Protein AF-A0A7S4N9A5-F1 (afdb_monomer_lite)

InterPro domains:
  IPR029033 Histidine phosphatase superfamily [G3DSA:3.40.50.1240] (13-308)
  IPR029033 Histidine phosphatase superfamily [SSF53254] (14-299)
  IPR050645 Histidine Acid Phosphatase [PTHR11567] (14-298)

pLDDT: mean 77.62, std 21.98, range [30.75, 98.06]

Structure (mmCIF, N/CA/C/O backbone):
data_AF-A0A7S4N9A5-F1
#
_entry.id   AF-A0A7S4N9A5-F1
#
loop_
_atom_site.group_PDB
_atom_site.id
_atom_site.type_symbol
_atom_site.label_atom_id
_atom_site.label_alt_id
_atom_site.label_comp_id
_atom_site.label_asym_id
_atom_site.label_entity_id
_atom_site.label_seq_id
_atom_site.pdbx_PDB_ins_code
_atom_site.Cartn_x
_atom_site.Cartn_y
_atom_site.Cartn_z
_atom_site.occupancy
_atom_site.B_iso_or_equiv
_atom_site.auth_seq_id
_atom_site.auth_comp_id
_atom_site.auth_asym_id
_atom_site.auth_atom_id
_atom_site.pdbx_PDB_model_num
ATOM 1 N N . GLY A 1 1 ? 55.159 37.931 31.493 1.00 38.59 1 GLY A N 1
ATOM 2 C CA . GLY A 1 1 ? 54.088 37.772 32.490 1.00 38.59 1 GLY A CA 1
ATOM 3 C C . GLY A 1 1 ? 52.787 38.248 31.886 1.00 38.59 1 GLY A C 1
ATOM 4 O O . GLY A 1 1 ? 52.818 39.299 31.266 1.00 38.59 1 GLY A O 1
ATOM 5 N N . GLY A 1 2 ? 51.713 37.467 32.068 1.00 39.03 2 GLY A N 1
ATOM 6 C CA . GLY A 1 2 ? 50.315 37.764 31.698 1.00 39.03 2 GLY A CA 1
ATOM 7 C C . GLY A 1 2 ? 50.032 37.674 30.192 1.00 39.03 2 GLY A C 1
ATOM 8 O O . GLY A 1 2 ? 50.779 38.229 29.407 1.00 39.03 2 GLY A O 1
ATOM 9 N N . GLY A 1 3 ? 49.007 36.996 29.683 1.00 40.81 3 GLY A N 1
ATOM 10 C CA . GLY A 1 3 ? 47.815 36.399 30.283 1.00 40.81 3 GLY A CA 1
ATOM 11 C C . GLY A 1 3 ? 46.680 36.496 29.251 1.00 40.81 3 GLY A C 1
ATOM 12 O O . GLY A 1 3 ? 46.623 37.480 28.521 1.00 40.81 3 GLY A O 1
ATOM 13 N N . GLY A 1 4 ? 45.800 35.493 29.172 1.00 36.56 4 GLY A N 1
ATOM 14 C CA . GLY A 1 4 ? 44.569 35.593 28.374 1.00 36.56 4 GLY A CA 1
ATOM 15 C C . GLY A 1 4 ? 44.111 34.298 27.708 1.00 36.56 4 GLY A C 1
ATOM 16 O O . GLY A 1 4 ? 44.012 34.241 26.488 1.00 36.56 4 GLY A O 1
ATOM 17 N N . GLY A 1 5 ? 43.830 33.256 28.497 1.00 43.44 5 GLY A N 1
ATOM 18 C CA . GLY A 1 5 ? 43.083 32.089 28.025 1.00 43.44 5 GLY A CA 1
ATOM 19 C C . GLY A 1 5 ? 41.596 32.430 27.910 1.00 43.44 5 GLY A C 1
ATOM 20 O O . GLY A 1 5 ? 40.955 32.731 28.915 1.00 43.44 5 GLY A O 1
ATOM 21 N N . GLY A 1 6 ? 41.059 32.408 26.690 1.00 47.75 6 GLY A N 1
ATOM 22 C CA . GLY A 1 6 ? 39.632 32.576 26.419 1.00 47.75 6 GLY A CA 1
ATOM 23 C C . GLY A 1 6 ? 38.865 31.302 26.762 1.00 47.75 6 GLY A C 1
ATOM 24 O O . GLY A 1 6 ? 38.865 30.347 25.988 1.00 47.75 6 GLY A O 1
ATOM 25 N N . GLY A 1 7 ? 38.233 31.287 27.936 1.00 52.62 7 GLY A N 1
ATOM 26 C CA . GLY A 1 7 ? 37.298 30.244 28.342 1.00 52.62 7 GLY A CA 1
ATOM 27 C C . GLY A 1 7 ? 36.001 30.348 27.545 1.00 52.62 7 GLY A C 1
ATOM 28 O O . GLY A 1 7 ? 35.286 31.344 27.637 1.00 52.62 7 GLY A O 1
ATOM 29 N N . TRP A 1 8 ? 35.698 29.312 26.769 1.00 52.12 8 TRP A N 1
ATOM 30 C CA . TRP A 1 8 ? 34.393 29.128 26.149 1.00 52.12 8 TRP A CA 1
ATOM 31 C C . TRP A 1 8 ? 33.405 28.751 27.251 1.00 52.12 8 TRP A C 1
ATOM 33 O O . TRP A 1 8 ? 33.412 27.629 27.756 1.00 52.12 8 TRP A O 1
ATOM 43 N N . GLY A 1 9 ? 32.607 29.728 27.681 1.00 49.19 9 GLY A N 1
ATOM 44 C CA . GLY A 1 9 ? 31.531 29.519 28.638 1.00 49.19 9 GLY A CA 1
ATOM 45 C C . GLY A 1 9 ? 30.505 28.551 28.060 1.00 49.19 9 GLY A C 1
ATOM 46 O O . GLY A 1 9 ? 29.818 28.877 27.093 1.00 49.19 9 GLY A O 1
ATOM 47 N N . GLY A 1 10 ? 30.409 27.363 28.658 1.00 49.19 10 GLY A N 1
ATOM 48 C CA . GLY A 1 10 ? 29.307 26.438 28.437 1.00 49.19 10 GLY A CA 1
ATOM 49 C C . GLY A 1 10 ? 28.011 27.108 28.873 1.00 49.19 10 GLY A C 1
ATOM 50 O O . GLY A 1 10 ? 27.726 27.209 30.066 1.00 49.19 10 GLY A O 1
ATOM 51 N N . GLY A 1 11 ? 27.252 27.617 27.904 1.00 52.84 11 GLY A N 1
ATOM 52 C CA . GLY A 1 11 ? 25.896 28.088 28.127 1.00 52.84 11 GLY A CA 1
ATOM 53 C C . GLY A 1 11 ? 25.054 26.909 28.591 1.00 52.84 11 GLY A C 1
ATOM 54 O O . GLY A 1 11 ? 24.708 26.048 27.788 1.00 52.84 11 GLY A O 1
ATOM 55 N N . GLY A 1 12 ? 24.767 26.860 29.893 1.00 51.44 12 GLY A N 1
ATOM 56 C CA . GLY A 1 12 ? 23.807 25.933 30.471 1.00 51.44 12 GLY A CA 1
ATOM 57 C C . GLY A 1 12 ? 22.454 26.174 29.821 1.00 51.44 12 GLY A C 1
ATOM 58 O O . GLY A 1 12 ? 21.748 27.118 30.179 1.00 51.44 12 GLY A O 1
ATOM 59 N N . GLY A 1 13 ? 22.128 25.349 28.826 1.00 56.97 13 GLY A N 1
ATOM 60 C CA . GLY A 1 13 ? 20.792 25.275 28.269 1.00 56.97 13 GLY A CA 1
ATOM 61 C C . GLY A 1 13 ? 19.853 24.956 29.417 1.00 56.97 13 GLY A C 1
ATOM 62 O O . GLY A 1 13 ? 19.879 23.852 29.951 1.00 56.97 13 GLY A O 1
ATOM 63 N N . ARG A 1 14 ? 19.071 25.950 29.845 1.00 53.84 14 ARG A N 1
ATOM 64 C CA . ARG A 1 14 ? 17.894 25.712 30.672 1.00 53.84 14 ARG A CA 1
ATOM 65 C C . ARG A 1 14 ? 17.021 24.757 29.871 1.00 53.84 14 ARG A C 1
ATOM 67 O O . ARG A 1 14 ? 16.373 25.192 28.921 1.00 53.84 14 ARG A O 1
ATOM 74 N N . GLU A 1 15 ? 17.035 23.478 30.236 1.00 60.09 15 GLU A N 1
ATOM 75 C CA . GLU A 1 15 ? 15.931 22.576 29.941 1.00 60.09 15 GLU A CA 1
ATOM 76 C C . GLU A 1 15 ? 14.674 23.303 30.406 1.00 60.09 15 GLU A C 1
ATOM 78 O O . GLU A 1 15 ? 14.445 23.498 31.603 1.00 60.09 15 GLU A O 1
ATOM 83 N N . MET A 1 16 ? 13.909 23.817 29.444 1.00 50.25 16 MET A N 1
ATOM 84 C CA . MET A 1 16 ? 12.550 24.243 29.705 1.00 50.25 16 MET A CA 1
ATOM 85 C C . MET A 1 16 ? 11.803 22.976 30.094 1.00 50.25 16 MET A C 1
ATOM 87 O O . MET A 1 16 ? 11.328 22.242 29.233 1.00 50.25 16 MET A O 1
ATOM 91 N N . TYR A 1 17 ? 11.755 22.715 31.400 1.00 47.09 17 TYR A N 1
ATOM 92 C CA . TYR A 1 17 ? 10.803 21.808 32.014 1.00 47.09 17 TYR A CA 1
ATOM 93 C C . TYR A 1 17 ? 9.418 22.317 31.629 1.00 47.09 17 TYR A C 1
ATOM 95 O O . TYR A 1 17 ? 8.862 23.222 32.255 1.00 47.09 17 TYR A O 1
ATOM 103 N N . HIS A 1 18 ? 8.895 21.783 30.529 1.00 56.12 18 HIS A N 1
ATOM 104 C CA . HIS A 1 18 ? 7.483 21.877 30.228 1.00 56.12 18 HIS A CA 1
ATOM 105 C C . HIS A 1 18 ? 6.763 21.264 31.438 1.00 56.12 18 HIS A C 1
ATOM 107 O O . HIS A 1 18 ? 7.194 20.200 31.891 1.00 56.12 18 HIS A O 1
ATOM 113 N N . PRO A 1 19 ? 5.745 21.927 32.020 1.00 56.81 19 PRO A N 1
ATOM 114 C CA . PRO A 1 19 ? 4.989 21.356 33.128 1.00 56.81 19 PRO A CA 1
ATOM 115 C C . PRO A 1 19 ? 4.566 19.949 32.719 1.00 56.81 19 PRO A C 1
ATOM 117 O O . PRO A 1 19 ? 3.905 19.793 31.693 1.00 56.81 19 PRO A O 1
ATOM 120 N N . LEU A 1 20 ? 5.072 18.963 33.466 1.00 59.28 20 LEU A N 1
ATOM 121 C CA . LEU A 1 20 ? 4.961 17.538 33.184 1.00 59.28 20 LEU A CA 1
ATOM 122 C C . LEU A 1 20 ? 3.491 17.223 32.930 1.00 59.28 20 LEU A C 1
ATOM 124 O O . LEU A 1 20 ? 2.678 17.224 33.853 1.00 59.28 20 LEU A O 1
ATOM 128 N N . TYR A 1 21 ? 3.148 17.044 31.659 1.00 72.50 21 TYR A N 1
ATOM 129 C CA . TYR A 1 21 ? 1.856 16.513 31.284 1.00 72.50 21 TYR A CA 1
ATOM 130 C C . TYR A 1 21 ? 1.828 15.103 31.867 1.00 72.50 21 TYR A C 1
ATOM 132 O O . TYR A 1 21 ? 2.723 14.310 31.579 1.00 72.50 21 TYR A O 1
ATOM 140 N N . ASP A 1 22 ? 0.880 14.817 32.757 1.00 82.75 22 ASP A N 1
ATOM 141 C CA . ASP A 1 22 ? 0.725 13.470 33.298 1.00 82.75 22 ASP A CA 1
ATOM 142 C C . ASP A 1 22 ? 0.150 12.585 32.182 1.00 82.75 22 ASP A C 1
ATOM 144 O O . ASP A 1 22 ? -1.065 12.457 32.013 1.00 82.75 22 ASP A O 1
ATOM 148 N N . GLU A 1 23 ? 1.047 12.042 31.354 1.00 81.88 23 GLU A N 1
ATOM 149 C CA . GLU A 1 23 ? 0.726 11.184 30.210 1.00 81.88 23 GLU A CA 1
ATOM 150 C C . GLU A 1 23 ? -0.141 9.992 30.632 1.00 81.88 23 GLU A C 1
ATOM 152 O O . GLU A 1 23 ? -1.032 9.573 29.890 1.00 81.88 23 GLU A O 1
ATOM 157 N N . ARG A 1 24 ? 0.054 9.497 31.861 1.00 80.81 24 ARG A N 1
ATOM 158 C CA . ARG A 1 24 ? -0.746 8.415 32.429 1.00 80.81 24 ARG A CA 1
A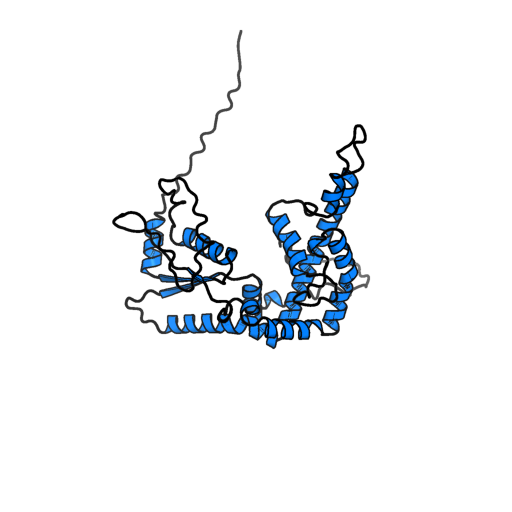TOM 159 C C . ARG A 1 24 ? -2.171 8.872 32.716 1.00 80.81 24 ARG A C 1
ATOM 161 O O . ARG A 1 24 ? -3.108 8.186 32.310 1.00 80.81 24 ARG A O 1
ATOM 168 N N . ALA A 1 25 ? -2.356 10.023 33.362 1.00 85.56 25 ALA A N 1
ATOM 169 C CA . ALA A 1 25 ? -3.693 10.565 33.605 1.00 85.56 25 ALA A CA 1
ATOM 170 C C . ALA A 1 25 ? -4.456 10.811 32.290 1.00 85.56 25 ALA A C 1
ATOM 172 O O . ALA A 1 25 ? -5.645 10.496 32.204 1.00 85.56 25 ALA A O 1
ATOM 173 N N . ALA A 1 26 ? -3.769 11.297 31.250 1.00 86.50 26 ALA A N 1
ATOM 174 C CA . ALA A 1 26 ? -4.352 11.503 29.924 1.00 86.50 26 ALA A CA 1
ATOM 175 C C . ALA A 1 26 ? -4.764 10.182 29.246 1.00 86.50 26 ALA A C 1
ATOM 177 O O . ALA A 1 26 ? -5.858 10.082 28.684 1.00 86.50 26 ALA A O 1
ATOM 178 N N . ALA A 1 27 ? -3.929 9.145 29.334 1.00 87.25 27 ALA A N 1
ATOM 179 C CA . ALA A 1 27 ? -4.250 7.818 28.818 1.00 87.25 27 ALA A CA 1
ATOM 180 C C . ALA A 1 27 ? -5.431 7.169 29.556 1.00 87.25 27 ALA A C 1
ATOM 182 O O . ALA A 1 27 ? -6.332 6.599 28.933 1.00 87.25 27 ALA A O 1
ATOM 183 N N . GLU A 1 28 ? -5.458 7.276 30.886 1.00 86.62 28 GLU A N 1
ATOM 184 C CA . GLU A 1 28 ? -6.564 6.794 31.712 1.00 86.62 28 GLU A CA 1
ATOM 185 C C . GLU A 1 28 ? -7.866 7.536 31.388 1.00 86.62 28 GLU A C 1
ATOM 187 O O . GLU A 1 28 ? -8.922 6.909 31.289 1.00 86.62 28 GLU A O 1
ATOM 192 N N . GLU A 1 29 ? -7.808 8.852 31.172 1.00 89.81 29 GLU A N 1
ATOM 193 C CA . GLU A 1 29 ? -8.949 9.648 30.719 1.00 89.81 29 GLU A CA 1
ATOM 194 C C . GLU A 1 29 ? -9.438 9.194 29.337 1.00 89.81 29 GLU A C 1
ATOM 196 O O . GLU A 1 29 ? -10.631 8.920 29.170 1.00 89.81 29 GLU A O 1
ATOM 201 N N . LEU A 1 30 ? -8.535 9.011 28.368 1.00 90.88 30 LEU A N 1
ATOM 202 C CA . LEU A 1 30 ? -8.882 8.493 27.043 1.00 90.88 30 LEU A CA 1
ATOM 203 C C . LEU A 1 30 ? -9.611 7.149 27.163 1.00 90.88 30 LEU A C 1
ATOM 205 O O . LEU A 1 30 ? -10.715 6.981 26.644 1.00 90.88 30 LEU A O 1
ATOM 209 N N . LEU A 1 31 ? -9.043 6.195 27.897 1.00 90.12 31 LEU A N 1
ATOM 210 C CA . LEU A 1 31 ? -9.623 4.860 28.038 1.00 90.12 31 LEU A CA 1
ATOM 211 C C . LEU A 1 31 ? -10.874 4.832 28.912 1.00 90.12 31 LEU A C 1
ATOM 213 O O . LEU A 1 31 ? -11.668 3.894 28.803 1.00 90.12 31 LEU A O 1
ATOM 217 N N . ARG A 1 32 ? -11.102 5.842 29.755 1.00 90.62 32 ARG A N 1
ATOM 218 C CA . ARG A 1 32 ? -12.365 6.019 30.483 1.00 90.62 32 ARG A CA 1
ATOM 219 C C . ARG A 1 32 ? -13.507 6.359 29.528 1.00 90.62 32 ARG A C 1
ATOM 221 O O . ARG A 1 32 ? -14.614 5.859 29.721 1.00 90.62 32 ARG A O 1
ATOM 228 N N . HIS A 1 33 ? -13.235 7.148 28.489 1.00 91.38 33 HIS A N 1
ATOM 229 C CA . HIS A 1 33 ? -14.249 7.637 27.550 1.00 91.38 33 HIS A CA 1
ATOM 230 C C . HIS A 1 33 ? -14.380 6.803 26.266 1.00 91.38 33 HIS A C 1
ATOM 232 O O . HIS A 1 33 ? -15.468 6.757 25.681 1.00 91.38 33 HIS A O 1
ATOM 238 N N . TRP A 1 34 ? -13.315 6.113 25.850 1.00 92.88 34 TRP A N 1
ATOM 239 C CA . TRP A 1 34 ? -13.233 5.445 24.550 1.00 92.88 34 TRP A CA 1
ATOM 240 C C . TRP A 1 34 ? -13.006 3.925 24.656 1.00 92.88 34 TRP A C 1
ATOM 242 O O . TRP A 1 34 ? -12.166 3.443 25.412 1.00 92.88 34 TRP A O 1
ATOM 252 N N . ASP A 1 35 ? -13.754 3.154 23.861 1.00 91.44 35 ASP A N 1
ATOM 253 C CA . ASP A 1 35 ? -13.515 1.733 23.565 1.00 91.44 35 ASP A CA 1
ATOM 254 C C . ASP A 1 35 ? -12.519 1.647 22.405 1.00 91.44 35 ASP A C 1
ATOM 256 O O . ASP A 1 35 ? -12.904 1.540 21.234 1.00 91.44 35 ASP A O 1
ATOM 260 N N . VAL A 1 36 ? -11.233 1.759 22.742 1.00 93.12 36 VAL A N 1
ATOM 261 C CA . VAL A 1 36 ? -10.128 1.689 21.783 1.00 93.12 36 VAL A CA 1
ATOM 262 C C . VAL A 1 36 ? -9.941 0.248 21.317 1.00 93.12 36 VAL A C 1
ATOM 264 O O . VAL A 1 36 ? -9.625 -0.642 22.105 1.00 93.12 36 VAL A O 1
ATOM 267 N N . ARG A 1 37 ? -10.111 0.014 20.013 1.00 92.75 37 ARG A N 1
ATOM 268 C CA . ARG A 1 37 ? -9.793 -1.265 19.368 1.00 92.75 37 ARG A CA 1
ATOM 269 C C . ARG A 1 37 ? -8.946 -1.032 18.135 1.00 92.75 37 ARG A C 1
ATOM 271 O O . ARG A 1 37 ? -9.351 -0.296 17.235 1.00 92.75 37 ARG A O 1
ATOM 278 N N . ALA A 1 38 ? -7.811 -1.715 18.074 1.00 95.19 38 ALA A N 1
ATOM 279 C CA . ALA A 1 38 ? -6.976 -1.753 16.889 1.00 95.19 38 ALA A CA 1
ATOM 280 C C . ALA A 1 38 ? -7.186 -3.061 16.127 1.00 95.19 38 ALA A C 1
ATOM 282 O O . ALA A 1 38 ? -7.287 -4.138 16.709 1.00 95.19 38 ALA A O 1
ATOM 283 N N . CYS A 1 39 ? -7.243 -2.961 14.808 1.00 95.94 39 CYS A N 1
ATOM 284 C CA . CYS A 1 39 ? -7.256 -4.068 13.870 1.00 95.94 39 CYS A CA 1
ATOM 285 C C . CYS A 1 39 ? -6.049 -3.927 12.949 1.00 95.94 39 CYS A C 1
ATOM 287 O O . CYS A 1 39 ? -5.749 -2.822 12.499 1.00 95.94 39 CYS A O 1
ATOM 289 N N . SER A 1 40 ? -5.374 -5.030 12.640 1.00 96.44 40 SER A N 1
ATOM 290 C CA . SER A 1 40 ? -4.262 -5.023 11.696 1.00 96.44 40 SER A CA 1
ATOM 291 C C . SER A 1 40 ? -4.343 -6.172 10.701 1.00 96.44 40 SER A C 1
ATOM 293 O O . SER A 1 40 ? -4.815 -7.262 11.035 1.00 96.44 40 SER A O 1
ATOM 295 N N . THR A 1 41 ? -3.858 -5.925 9.484 1.00 96.75 41 THR A N 1
ATOM 296 C CA . THR A 1 41 ? -3.549 -6.983 8.513 1.00 96.75 41 THR A CA 1
ATOM 297 C C . THR A 1 41 ? -2.502 -7.948 9.083 1.00 96.75 41 THR A C 1
ATOM 299 O O . THR A 1 41 ? -1.722 -7.571 9.963 1.00 96.75 41 THR A O 1
ATOM 302 N N . ASN A 1 42 ? -2.425 -9.176 8.565 1.00 94.88 42 ASN A N 1
ATOM 303 C CA . ASN A 1 42 ? -1.483 -10.198 9.048 1.00 94.88 42 ASN A CA 1
ATOM 304 C C . ASN A 1 42 ? -0.038 -9.997 8.553 1.00 94.88 42 ASN A C 1
ATOM 306 O O . ASN A 1 42 ? 0.542 -10.853 7.881 1.00 94.88 42 ASN A O 1
ATOM 310 N N . TYR A 1 43 ? 0.535 -8.835 8.858 1.00 92.94 43 TYR A N 1
ATOM 311 C CA . TYR A 1 43 ? 1.919 -8.494 8.559 1.00 92.94 43 TYR A CA 1
ATOM 312 C C . TYR A 1 43 ? 2.590 -7.927 9.800 1.00 92.94 43 TYR A C 1
ATOM 314 O O . TYR A 1 43 ? 2.080 -6.999 10.423 1.00 92.94 43 TYR A O 1
ATOM 322 N N . LEU A 1 44 ? 3.793 -8.417 10.109 1.00 91.94 44 LEU A N 1
ATOM 323 C CA . LEU A 1 44 ? 4.557 -7.939 11.264 1.00 91.94 44 LEU A CA 1
ATOM 324 C C . LEU A 1 44 ? 4.699 -6.410 11.263 1.00 91.94 44 LEU A C 1
ATOM 326 O O . LEU A 1 44 ? 4.492 -5.780 12.294 1.00 91.94 44 LEU A O 1
ATOM 330 N N . ARG A 1 45 ? 4.971 -5.809 10.094 1.00 93.06 45 ARG A N 1
ATOM 331 C CA . ARG A 1 45 ? 5.095 -4.350 9.956 1.00 93.06 45 ARG A CA 1
ATOM 332 C C . ARG A 1 45 ? 3.826 -3.603 10.373 1.00 93.06 45 ARG A C 1
ATOM 334 O O . ARG A 1 45 ? 3.929 -2.620 11.087 1.00 93.06 45 ARG A O 1
ATOM 341 N N . THR A 1 46 ? 2.637 -4.077 9.995 1.00 96.00 46 THR A N 1
ATOM 342 C CA . THR A 1 46 ? 1.379 -3.384 10.318 1.00 96.00 46 THR A CA 1
ATOM 343 C C . THR A 1 46 ? 0.994 -3.595 11.778 1.00 96.00 46 THR A C 1
ATOM 345 O O . THR A 1 46 ? 0.520 -2.663 12.429 1.00 96.00 46 THR A O 1
ATOM 348 N N . VAL A 1 47 ? 1.265 -4.779 12.333 1.00 93.38 47 VAL A N 1
ATOM 349 C CA . VAL A 1 47 ? 1.071 -5.047 13.764 1.00 93.38 47 VAL A CA 1
ATOM 350 C C . VAL A 1 47 ? 1.984 -4.153 14.601 1.00 93.38 47 VAL A C 1
ATOM 352 O O . VAL A 1 47 ? 1.509 -3.494 15.521 1.00 93.38 47 VAL A O 1
ATOM 355 N N . LYS A 1 48 ? 3.270 -4.054 14.239 1.00 91.75 48 LYS A N 1
ATOM 356 C CA . LYS A 1 48 ? 4.229 -3.168 14.910 1.00 91.75 48 LYS A CA 1
ATOM 357 C C . LYS A 1 48 ? 3.856 -1.696 14.769 1.00 91.75 48 LYS A C 1
ATOM 359 O O . LYS A 1 48 ? 3.913 -0.983 15.760 1.00 91.75 48 LYS A O 1
ATOM 364 N N . SER A 1 49 ? 3.389 -1.247 13.604 1.00 95.38 49 SER A N 1
ATOM 365 C CA . SER A 1 49 ? 2.881 0.124 13.453 1.00 95.38 49 SER A CA 1
ATOM 366 C C . SER A 1 49 ? 1.686 0.410 14.366 1.00 95.38 49 SER A C 1
ATOM 368 O O . SER A 1 49 ? 1.642 1.470 14.983 1.00 95.38 49 SER A O 1
ATOM 370 N N . ALA A 1 50 ? 0.738 -0.527 14.492 1.00 94.12 50 ALA A N 1
ATOM 371 C CA . ALA A 1 50 ? -0.392 -0.378 15.411 1.00 94.12 50 ALA A CA 1
ATOM 372 C C . ALA A 1 50 ? 0.068 -0.339 16.873 1.00 94.12 50 ALA A C 1
ATOM 374 O O . ALA A 1 50 ? -0.441 0.468 17.643 1.00 94.12 50 ALA A O 1
ATOM 375 N N . GLN A 1 51 ? 1.036 -1.187 17.230 1.00 90.62 51 GLN A N 1
ATOM 376 C CA . GLN A 1 51 ? 1.641 -1.214 18.557 1.00 90.62 51 GLN A CA 1
ATOM 377 C C . GLN A 1 51 ? 2.301 0.127 18.878 1.00 90.62 51 GLN A C 1
ATOM 379 O O . GLN A 1 51 ? 1.868 0.783 19.811 1.00 90.62 51 GLN A O 1
ATOM 384 N N . CYS A 1 52 ? 3.238 0.598 18.050 1.00 90.12 52 CYS A N 1
ATOM 385 C CA . CYS A 1 52 ? 3.920 1.873 18.281 1.00 90.12 52 CYS A CA 1
ATOM 386 C C . CYS A 1 52 ? 2.948 3.063 18.341 1.00 90.12 52 CYS A C 1
ATOM 388 O O . CYS A 1 52 ? 3.152 3.990 19.120 1.00 90.12 52 CYS A O 1
ATOM 390 N N . PHE A 1 53 ? 1.882 3.047 17.530 1.00 93.44 53 PHE A N 1
ATOM 391 C CA . PHE A 1 53 ? 0.839 4.070 17.595 1.00 93.44 53 PHE A CA 1
ATOM 392 C C . PHE A 1 53 ? 0.084 4.034 18.928 1.00 93.44 53 PHE A C 1
ATOM 394 O O . PHE A 1 53 ? -0.153 5.082 19.521 1.00 93.44 53 PHE A O 1
ATOM 401 N N . LEU A 1 54 ? -0.290 2.843 19.404 1.00 90.44 54 LEU A N 1
ATOM 402 C CA . LEU A 1 54 ? -0.943 2.683 20.700 1.00 90.44 54 LEU A CA 1
ATOM 403 C C . LEU A 1 54 ? -0.005 3.072 21.843 1.00 90.44 54 LEU A C 1
ATOM 405 O O . LEU A 1 54 ? -0.434 3.819 22.710 1.00 90.44 54 LEU A O 1
ATOM 409 N N . ASP A 1 55 ? 1.262 2.665 21.808 1.00 86.69 55 ASP A N 1
ATOM 410 C CA . ASP A 1 55 ? 2.254 3.021 22.827 1.00 86.69 55 ASP A CA 1
ATOM 411 C C . ASP A 1 55 ? 2.342 4.549 22.990 1.00 86.69 55 ASP A C 1
ATOM 413 O O . ASP A 1 55 ? 2.273 5.056 24.108 1.00 86.69 55 ASP A O 1
ATOM 417 N N . GLY A 1 56 ? 2.371 5.298 21.880 1.00 88.50 56 GLY A N 1
ATOM 418 C CA . GLY A 1 56 ? 2.332 6.763 21.910 1.00 88.50 56 GLY A CA 1
ATOM 419 C C . GLY A 1 56 ? 0.973 7.369 22.295 1.00 88.50 56 GLY A C 1
ATOM 420 O O . GLY A 1 56 ? 0.932 8.473 22.828 1.00 88.50 56 GLY A O 1
ATOM 421 N N . LEU A 1 57 ? -0.143 6.679 22.032 1.00 89.06 57 LEU A N 1
ATOM 422 C CA . LEU A 1 57 ? -1.498 7.182 22.297 1.00 89.06 57 LEU A CA 1
ATOM 423 C C . LEU A 1 57 ? -1.949 6.976 23.751 1.00 89.06 57 LEU A C 1
ATOM 425 O O . LEU A 1 57 ? -2.605 7.848 24.313 1.00 89.06 57 LEU A O 1
ATOM 429 N N . ILE A 1 58 ? -1.666 5.807 24.331 1.00 87.19 58 ILE A N 1
ATOM 430 C CA . ILE A 1 58 ? -2.110 5.410 25.679 1.00 87.19 58 ILE A CA 1
ATOM 431 C C . ILE A 1 58 ? -0.972 5.411 26.706 1.00 87.19 58 ILE A C 1
ATOM 433 O O . ILE A 1 58 ? -1.140 4.869 27.795 1.00 87.19 58 ILE A O 1
ATOM 437 N N . GLY A 1 59 ? 0.168 6.028 26.386 1.00 74.88 59 GLY A N 1
ATOM 438 C CA . GLY A 1 59 ? 1.265 6.192 27.340 1.00 74.88 59 GLY A CA 1
ATOM 439 C C . GLY A 1 59 ? 1.871 4.855 27.759 1.00 74.88 59 GLY A C 1
ATOM 440 O O . GLY A 1 59 ? 2.066 4.597 28.948 1.00 74.88 59 GLY A O 1
ATOM 441 N N . GLY A 1 60 ? 2.134 3.991 26.776 1.00 60.66 60 GLY A N 1
ATOM 442 C CA . GLY A 1 60 ? 2.870 2.755 26.981 1.00 60.66 60 GLY A CA 1
ATOM 443 C C . GLY A 1 60 ? 4.243 3.079 27.553 1.00 60.66 60 GLY A C 1
ATOM 444 O O . GLY A 1 60 ? 5.054 3.731 26.899 1.00 60.66 60 GLY A O 1
ATOM 445 N N . VAL A 1 61 ? 4.434 2.642 28.798 1.00 49.47 61 VAL A N 1
ATOM 446 C CA . VAL A 1 61 ? 5.681 2.564 29.559 1.00 49.47 61 VAL A CA 1
ATOM 447 C C . VAL A 1 61 ? 6.871 2.521 28.600 1.00 49.47 61 VAL A C 1
ATOM 449 O O . VAL A 1 61 ? 6.937 1.635 27.743 1.00 49.47 61 VAL A O 1
ATOM 452 N N . GLY A 1 62 ? 7.803 3.476 28.731 1.00 48.47 62 GLY A N 1
ATOM 453 C CA . GLY A 1 62 ? 9.110 3.370 28.075 1.00 48.47 62 GLY A CA 1
ATOM 454 C C . GLY A 1 62 ? 9.632 1.940 28.240 1.00 48.47 62 GLY A C 1
ATOM 455 O O . GLY A 1 62 ? 9.317 1.336 29.263 1.00 48.47 62 GLY A O 1
ATOM 456 N N . PRO A 1 63 ? 10.329 1.385 27.231 1.00 46.44 63 PRO A N 1
ATOM 457 C CA . PRO A 1 63 ? 10.558 -0.053 27.081 1.00 46.44 63 PRO A CA 1
ATOM 458 C C . PRO A 1 63 ? 10.771 -0.693 28.446 1.00 46.44 63 PRO A C 1
ATOM 460 O O . PRO A 1 63 ? 11.766 -0.389 29.101 1.00 46.44 63 PRO A O 1
ATOM 463 N N . THR A 1 64 ? 9.801 -1.484 28.915 1.00 44.09 64 THR A N 1
ATOM 464 C CA . THR A 1 64 ? 9.947 -2.212 30.173 1.00 44.09 64 THR A CA 1
ATOM 465 C C . THR A 1 64 ? 11.097 -3.176 29.956 1.00 44.09 64 THR A C 1
ATOM 467 O O . THR A 1 64 ? 10.925 -4.233 29.345 1.00 44.09 64 THR A O 1
ATOM 470 N N . GLU A 1 65 ? 12.295 -2.766 30.369 1.00 41.72 65 GLU A N 1
ATOM 471 C CA . GLU A 1 65 ? 13.381 -3.688 30.629 1.00 41.72 65 GLU A CA 1
ATOM 472 C C . GLU A 1 65 ? 12.812 -4.679 31.634 1.00 41.72 65 GLU A C 1
ATOM 474 O O . GLU A 1 65 ? 12.498 -4.324 32.771 1.00 41.72 65 GLU A O 1
ATOM 479 N N . ASP A 1 66 ? 12.623 -5.925 31.207 1.00 44.78 66 ASP A N 1
ATOM 480 C CA . ASP A 1 66 ? 12.521 -6.973 32.202 1.00 44.78 66 ASP A CA 1
ATOM 481 C C . ASP A 1 66 ? 13.816 -6.959 33.030 1.00 44.78 66 ASP A C 1
ATOM 483 O O . ASP A 1 66 ? 14.873 -6.507 32.573 1.00 44.78 66 ASP A O 1
ATOM 487 N N . ALA A 1 67 ? 13.777 -7.486 34.251 1.00 46.03 67 ALA A N 1
ATOM 488 C CA . ALA A 1 67 ? 14.965 -7.593 35.100 1.00 46.03 67 ALA A CA 1
ATOM 489 C C . ALA A 1 67 ? 16.118 -8.411 34.459 1.00 46.03 67 ALA A C 1
ATOM 491 O O . ALA A 1 67 ? 17.183 -8.554 35.059 1.00 46.03 67 ALA A O 1
ATOM 492 N N . SER A 1 68 ? 15.924 -8.966 33.253 1.00 47.62 68 SER A N 1
ATOM 493 C CA . SER A 1 68 ? 16.932 -9.679 32.472 1.00 47.62 68 SER A CA 1
ATOM 494 C C . SER A 1 68 ? 17.587 -8.839 31.365 1.00 47.62 68 SER A C 1
ATOM 496 O O . SER A 1 68 ? 18.474 -9.355 30.681 1.00 47.62 68 SER A O 1
ATOM 498 N N . GLY A 1 69 ? 17.196 -7.569 31.188 1.00 39.09 69 GLY A N 1
ATOM 499 C CA . GLY A 1 69 ? 17.762 -6.665 30.181 1.00 39.09 69 GLY A CA 1
ATOM 500 C C . GLY A 1 69 ? 17.553 -7.149 28.743 1.00 39.09 69 GLY A C 1
ATOM 501 O O . GLY A 1 69 ? 18.312 -6.779 27.843 1.00 39.09 69 GLY A O 1
ATOM 502 N N . ARG A 1 70 ? 16.567 -8.027 28.506 1.00 39.69 70 ARG A N 1
ATOM 503 C CA . ARG A 1 70 ? 16.307 -8.587 27.178 1.00 39.69 70 ARG A CA 1
ATOM 504 C C . ARG A 1 70 ? 15.194 -7.816 26.491 1.00 39.69 70 ARG A C 1
ATOM 506 O O . ARG A 1 70 ? 14.039 -7.836 26.896 1.00 39.69 70 ARG A O 1
ATOM 513 N N . TYR A 1 71 ? 15.560 -7.178 25.384 1.00 43.09 71 TYR A N 1
ATOM 514 C CA . TYR A 1 71 ? 14.609 -6.600 24.445 1.00 43.09 71 TYR A CA 1
ATOM 515 C C . TYR A 1 71 ? 13.759 -7.735 23.855 1.00 43.09 71 TYR A C 1
ATOM 517 O O . TYR A 1 71 ? 14.275 -8.609 23.153 1.00 43.09 71 TYR A O 1
ATOM 525 N N . TRP A 1 72 ? 12.466 -7.772 24.173 1.00 40.97 72 TRP A N 1
ATOM 526 C CA . TRP A 1 72 ? 11.585 -8.829 23.684 1.00 40.97 72 TRP A CA 1
ATOM 527 C C . TRP A 1 72 ? 11.297 -8.664 22.184 1.00 40.97 72 TRP A C 1
ATOM 529 O O . TRP A 1 72 ? 10.441 -7.886 21.767 1.00 40.97 72 TRP A O 1
ATOM 539 N N . ASP A 1 73 ? 11.941 -9.506 21.374 1.00 41.78 73 ASP A N 1
ATOM 540 C CA . ASP A 1 73 ? 11.595 -9.804 19.971 1.00 41.78 73 ASP A CA 1
ATOM 541 C C . ASP A 1 73 ? 10.427 -10.828 19.870 1.00 41.78 73 ASP A C 1
ATOM 543 O O . ASP A 1 73 ? 10.279 -11.601 18.923 1.00 41.78 73 ASP A O 1
ATOM 547 N N . GLY A 1 74 ? 9.579 -10.879 20.906 1.00 38.22 74 GLY A N 1
ATOM 548 C CA . GLY A 1 74 ? 8.625 -11.960 21.198 1.00 38.22 74 GLY A CA 1
ATOM 549 C C . GLY A 1 74 ? 7.362 -12.029 20.334 1.00 38.22 74 GLY A C 1
ATOM 550 O O . GLY A 1 74 ? 6.399 -12.678 20.726 1.00 38.22 74 GLY A O 1
ATOM 551 N N . LEU A 1 75 ? 7.326 -11.382 19.169 1.00 43.47 75 LEU A N 1
ATOM 552 C CA . LEU A 1 75 ? 6.150 -11.385 18.282 1.00 43.47 75 LEU A CA 1
ATOM 553 C C . LEU A 1 75 ? 6.250 -12.393 17.128 1.00 43.47 75 LEU A C 1
ATOM 555 O O . LEU A 1 75 ? 5.284 -12.578 16.392 1.00 43.47 75 LEU A O 1
ATOM 559 N N . ALA A 1 76 ? 7.391 -13.069 16.970 1.00 38.06 76 ALA A N 1
ATOM 560 C CA . ALA A 1 76 ? 7.641 -13.912 15.804 1.00 38.06 76 ALA A CA 1
ATOM 561 C C . ALA A 1 76 ? 7.079 -15.345 15.886 1.00 38.06 76 ALA A C 1
ATOM 563 O O . ALA A 1 76 ? 7.089 -16.031 14.865 1.00 38.06 76 ALA A O 1
ATOM 564 N N . ARG A 1 77 ? 6.616 -15.841 17.047 1.00 37.69 77 ARG A N 1
ATOM 565 C CA . ARG A 1 77 ? 6.292 -17.280 17.188 1.00 37.69 77 ARG A CA 1
ATOM 566 C C . ARG A 1 77 ? 4.847 -17.660 17.504 1.00 37.69 77 ARG A C 1
ATOM 568 O O . ARG A 1 77 ? 4.462 -18.747 17.095 1.00 37.69 77 ARG A O 1
ATOM 575 N N . ASP A 1 78 ? 4.025 -16.785 18.082 1.00 37.00 78 ASP A N 1
ATOM 576 C CA . ASP A 1 78 ? 2.701 -17.194 18.593 1.00 37.00 78 ASP A CA 1
ATOM 577 C C . ASP A 1 78 ? 1.530 -16.321 18.106 1.00 37.00 78 ASP A C 1
ATOM 579 O O . ASP A 1 78 ? 0.616 -15.978 18.859 1.00 37.00 78 ASP A O 1
ATOM 583 N N . ALA A 1 79 ? 1.515 -15.990 16.811 1.00 38.84 79 ALA A N 1
ATOM 584 C CA . ALA A 1 79 ? 0.370 -15.366 16.142 1.00 38.84 79 ALA A CA 1
ATOM 585 C C . ALA A 1 79 ? -0.775 -16.380 15.923 1.00 38.84 79 ALA A C 1
ATOM 587 O O . ALA A 1 79 ? -1.093 -16.764 14.800 1.00 38.84 79 ALA A O 1
ATOM 588 N N . ALA A 1 80 ? -1.398 -16.843 17.007 1.00 37.84 80 ALA A N 1
ATOM 589 C CA . ALA A 1 80 ? -2.694 -17.511 16.933 1.00 37.84 80 ALA A CA 1
ATOM 590 C C . ALA A 1 80 ? -3.813 -16.454 16.802 1.00 37.84 80 ALA A C 1
ATOM 592 O O . ALA A 1 80 ? -3.759 -15.430 17.494 1.00 37.84 80 ALA A O 1
ATOM 593 N N . PRO A 1 81 ? -4.848 -16.683 15.971 1.00 37.28 81 PRO A N 1
ATOM 594 C CA . PRO A 1 81 ? -5.971 -15.759 15.854 1.00 37.28 81 PRO A CA 1
ATOM 595 C C . PRO A 1 81 ? -6.677 -15.625 17.210 1.00 37.28 81 PRO A C 1
ATOM 597 O O . PRO A 1 81 ? -7.180 -16.602 17.763 1.00 37.28 81 PRO A O 1
ATOM 600 N N . GLY A 1 82 ? -6.695 -14.406 17.757 1.00 39.41 82 GLY A N 1
ATOM 601 C CA . GLY A 1 82 ? -7.451 -14.068 18.967 1.00 39.41 82 GLY A CA 1
ATOM 602 C C . GLY A 1 82 ? -6.676 -13.977 20.288 1.00 39.41 82 GLY A C 1
ATOM 603 O O . GLY A 1 82 ? -7.324 -13.825 21.323 1.00 39.41 82 GLY A O 1
ATOM 604 N N . ARG A 1 83 ? -5.335 -14.014 20.314 1.00 38.03 83 ARG A N 1
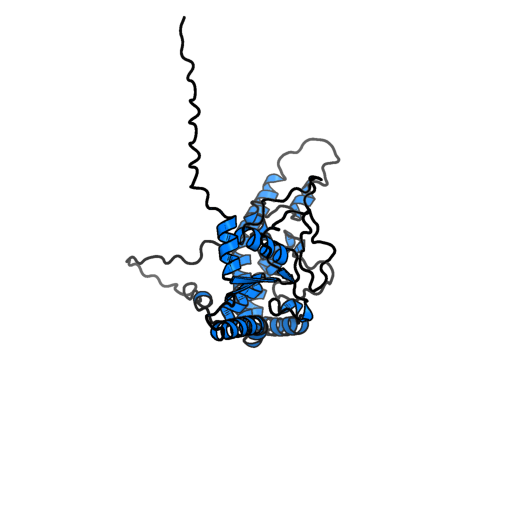ATOM 605 C CA . ARG A 1 83 ? -4.602 -13.746 21.569 1.00 38.03 83 ARG A CA 1
ATOM 606 C C . ARG A 1 83 ? -4.432 -12.249 21.821 1.00 38.03 83 ARG A C 1
ATOM 608 O O . ARG A 1 83 ? -3.909 -11.517 20.986 1.00 38.03 83 ARG A O 1
ATOM 615 N N . ARG A 1 84 ? -4.855 -11.810 23.009 1.00 38.88 84 ARG A N 1
ATOM 616 C CA . ARG A 1 84 ? -4.396 -10.559 23.619 1.00 38.88 84 ARG A CA 1
ATOM 617 C C . ARG A 1 84 ? -2.894 -10.705 23.863 1.00 38.88 84 ARG A C 1
ATOM 619 O O . ARG A 1 84 ? -2.485 -11.722 24.417 1.00 38.88 84 ARG A O 1
ATOM 626 N N . ALA A 1 85 ? -2.094 -9.712 23.487 1.00 38.12 85 ALA A N 1
ATOM 627 C CA . ALA A 1 85 ? -0.780 -9.551 24.095 1.00 38.12 85 ALA A CA 1
ATOM 628 C C . ALA A 1 85 ? -1.030 -9.172 25.564 1.00 38.12 85 ALA A C 1
ATOM 630 O O . ALA A 1 85 ? -1.235 -8.006 25.885 1.00 38.12 85 ALA A O 1
ATOM 631 N N . HIS A 1 86 ? -1.181 -10.182 26.421 1.00 39.59 86 HIS A N 1
ATOM 632 C CA . HIS A 1 86 ? -1.172 -9.994 27.861 1.00 39.59 86 HIS A CA 1
ATOM 633 C C . HIS A 1 86 ? 0.294 -9.883 28.265 1.00 39.59 86 HIS A C 1
ATOM 635 O O . HIS A 1 86 ? 1.059 -10.832 28.113 1.00 39.59 86 HIS A O 1
ATOM 641 N N . PHE A 1 87 ? 0.677 -8.691 28.707 1.00 41.56 87 PHE A N 1
ATOM 642 C CA . PHE A 1 87 ? 1.860 -8.515 29.527 1.00 41.56 87 PHE A CA 1
ATOM 643 C C . PHE A 1 87 ? 1.470 -9.030 30.914 1.00 41.56 87 PHE A C 1
ATOM 645 O O . PHE A 1 87 ? 0.723 -8.364 31.630 1.00 41.56 87 PHE A O 1
ATOM 652 N N . ASP A 1 88 ? 1.868 -10.259 31.235 1.00 38.44 88 ASP A N 1
ATOM 653 C CA . ASP A 1 88 ? 1.842 -10.744 32.613 1.00 38.44 88 ASP A CA 1
ATOM 654 C C . ASP A 1 88 ? 2.992 -10.033 33.337 1.00 38.44 88 ASP A C 1
ATOM 656 O O . ASP A 1 88 ? 4.125 -10.506 33.333 1.00 38.44 88 ASP A O 1
ATOM 660 N N . ASP A 1 89 ? 2.712 -8.829 33.840 1.00 45.06 89 ASP A N 1
ATOM 661 C CA . ASP A 1 89 ? 3.638 -8.061 34.670 1.00 45.06 89 ASP A CA 1
ATOM 662 C C . ASP A 1 89 ? 3.427 -8.415 36.149 1.00 45.06 89 ASP A C 1
ATOM 664 O O . ASP A 1 89 ? 2.299 -8.601 36.622 1.00 45.06 89 ASP A O 1
ATOM 668 N N . ASP A 1 90 ? 4.543 -8.549 36.857 1.00 43.12 90 ASP A N 1
ATOM 669 C CA . ASP A 1 90 ? 4.675 -9.079 38.208 1.00 43.12 90 ASP A CA 1
ATOM 670 C C . ASP A 1 90 ? 3.922 -8.216 39.237 1.00 43.12 90 ASP A C 1
ATOM 672 O O . ASP A 1 90 ? 4.433 -7.220 39.740 1.00 43.12 90 ASP A O 1
ATOM 676 N N . GLY A 1 91 ? 2.703 -8.616 39.609 1.00 49.47 91 GLY A N 1
ATOM 677 C CA . GLY A 1 91 ? 2.100 -8.316 40.918 1.00 49.47 91 GLY A CA 1
ATOM 678 C C . GLY A 1 91 ? 1.867 -6.844 41.302 1.00 49.47 91 GLY A C 1
ATOM 679 O O . GLY A 1 91 ? 1.479 -6.587 42.442 1.00 49.47 91 GLY A O 1
ATOM 680 N N . GLY A 1 92 ? 2.071 -5.880 40.403 1.00 58.50 92 GLY A N 1
ATOM 681 C CA . GLY A 1 92 ? 1.756 -4.474 40.648 1.00 58.50 92 GLY A CA 1
ATOM 682 C C . GLY A 1 92 ? 0.245 -4.261 40.751 1.00 58.50 92 GLY A C 1
ATOM 683 O O . GLY A 1 92 ? -0.503 -4.667 39.865 1.00 58.50 92 GLY A O 1
ATOM 684 N N . GLU A 1 93 ? -0.220 -3.588 41.809 1.00 68.00 93 GLU A N 1
ATOM 685 C CA . GLU A 1 93 ? -1.653 -3.391 42.107 1.00 68.00 93 GLU A CA 1
ATOM 686 C C . GLU A 1 93 ? -2.448 -2.644 41.011 1.00 68.00 93 GLU A C 1
ATOM 688 O O . GLU A 1 93 ? -3.670 -2.569 41.100 1.00 68.00 93 GLU A O 1
ATOM 693 N N . ASN A 1 94 ? -1.799 -2.122 39.960 1.00 64.88 94 ASN A N 1
ATOM 694 C CA . ASN A 1 94 ? -2.448 -1.476 38.817 1.00 64.88 94 ASN A CA 1
ATOM 695 C C . ASN A 1 94 ? -1.657 -1.725 37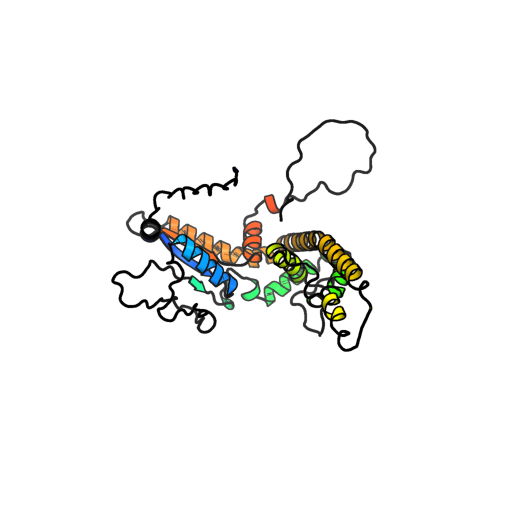.517 1.00 64.88 94 ASN A C 1
ATOM 697 O O . ASN A 1 94 ? -0.722 -0.961 37.247 1.00 64.88 94 ASN A O 1
ATOM 701 N N . PRO A 1 95 ? -2.006 -2.742 36.701 1.00 64.69 95 PRO A N 1
ATOM 702 C CA . PRO A 1 95 ? -1.350 -2.950 35.414 1.00 64.69 95 PRO A CA 1
ATOM 703 C C . PRO A 1 95 ? -1.529 -1.713 34.521 1.00 64.69 95 PRO A C 1
ATOM 705 O O . PRO A 1 95 ? -2.568 -1.043 34.605 1.00 64.69 95 PRO A O 1
ATOM 708 N N . PRO A 1 96 ? -0.543 -1.389 33.665 1.00 67.19 96 PRO A N 1
ATOM 709 C CA . PRO A 1 96 ? -0.655 -0.257 32.763 1.00 67.19 96 PRO A CA 1
ATOM 710 C C . PRO A 1 96 ? -1.886 -0.405 31.857 1.00 67.19 96 PRO A C 1
ATOM 712 O O . PRO A 1 96 ? -2.309 -1.526 31.543 1.00 67.19 96 PRO A O 1
ATOM 715 N N . PRO A 1 97 ? -2.486 0.717 31.425 1.00 70.88 97 PRO A N 1
ATOM 716 C CA . PRO A 1 97 ? -3.556 0.677 30.445 1.00 70.88 97 PRO A CA 1
ATOM 717 C C . PRO A 1 97 ? -3.102 -0.087 29.195 1.00 70.88 97 PRO A C 1
ATOM 719 O O . PRO A 1 97 ? -2.061 0.212 28.619 1.00 70.88 97 PRO A O 1
ATOM 722 N N . THR A 1 98 ? -3.882 -1.080 28.762 1.00 75.19 98 THR A N 1
ATOM 723 C CA . THR A 1 98 ? -3.577 -1.877 27.565 1.00 75.19 98 THR A CA 1
ATOM 724 C C . THR A 1 98 ? -4.705 -1.788 26.544 1.00 75.19 98 THR A C 1
ATOM 726 O O . THR A 1 98 ? -5.890 -1.763 26.885 1.00 75.19 98 THR A O 1
ATOM 729 N N . ALA A 1 99 ? -4.333 -1.769 25.263 1.00 81.94 99 ALA A N 1
ATOM 730 C CA . ALA A 1 99 ? -5.252 -1.873 24.137 1.00 81.94 99 ALA A CA 1
ATOM 731 C C . ALA A 1 99 ? -4.890 -3.100 23.292 1.00 81.94 99 ALA A C 1
ATOM 733 O O . ALA A 1 99 ? -3.736 -3.311 22.928 1.00 81.94 99 ALA A O 1
ATOM 734 N N . ALA A 1 100 ? -5.886 -3.928 22.975 1.00 85.88 100 ALA A N 1
ATOM 735 C CA . ALA A 1 100 ? -5.668 -5.128 22.179 1.00 85.88 100 ALA A CA 1
ATOM 736 C C . ALA A 1 100 ? -5.588 -4.798 20.679 1.00 85.88 100 ALA A C 1
ATOM 738 O O . ALA A 1 100 ? -6.422 -4.056 20.147 1.00 85.88 100 ALA A O 1
ATOM 739 N N . ILE A 1 101 ? -4.629 -5.421 19.989 1.00 91.00 101 ILE A N 1
ATOM 740 C CA . ILE A 1 101 ? -4.530 -5.417 18.525 1.00 91.00 101 ILE A CA 1
ATOM 741 C C . ILE A 1 101 ? -5.095 -6.737 18.004 1.00 91.00 101 ILE A C 1
ATOM 743 O O . ILE A 1 101 ? -4.567 -7.811 18.284 1.00 91.00 101 ILE A O 1
ATOM 747 N N . HIS A 1 102 ? -6.167 -6.662 17.225 1.00 94.00 102 HIS A N 1
ATOM 748 C CA . HIS A 1 102 ? -6.745 -7.813 16.550 1.00 94.00 102 HIS A CA 1
ATOM 749 C C . HIS A 1 102 ? -6.087 -8.017 15.180 1.00 94.00 102 HIS A C 1
ATOM 751 O O . HIS A 1 102 ? -6.280 -7.216 14.263 1.00 94.00 102 HIS A O 1
ATOM 757 N N . VAL A 1 103 ? -5.315 -9.095 15.040 1.00 94.25 103 VAL A N 1
ATOM 758 C CA . VAL A 1 103 ? -4.694 -9.491 13.768 1.00 94.25 103 VAL A CA 1
ATOM 759 C C . VAL A 1 103 ? -5.677 -10.339 12.967 1.00 94.25 103 VAL A C 1
ATOM 761 O O . VAL A 1 103 ? -6.185 -11.343 13.470 1.00 94.25 103 VAL A O 1
ATOM 764 N N . ARG A 1 104 ? -5.962 -9.923 11.732 1.00 92.31 104 ARG A N 1
ATOM 765 C CA . ARG A 1 104 ? -6.954 -10.573 10.864 1.00 92.31 104 ARG A CA 1
ATOM 766 C C . ARG A 1 104 ? -6.373 -11.794 10.173 1.00 92.31 104 ARG A C 1
ATOM 768 O O . ARG A 1 104 ? -5.218 -11.782 9.767 1.00 92.31 104 ARG A O 1
ATOM 775 N N . ASP A 1 105 ? -7.184 -12.831 9.996 1.00 93.25 105 ASP A N 1
ATOM 776 C CA . ASP A 1 105 ? -6.823 -13.925 9.097 1.00 93.25 105 ASP A CA 1
ATOM 777 C C . ASP A 1 105 ? -6.920 -13.475 7.633 1.00 93.25 105 ASP A C 1
ATOM 779 O O . ASP A 1 105 ? -7.794 -12.677 7.288 1.00 93.25 105 ASP A O 1
ATOM 783 N N . ARG A 1 106 ? -6.055 -14.019 6.768 1.00 92.44 106 ARG A N 1
ATOM 784 C CA . ARG A 1 106 ? -6.000 -13.638 5.349 1.00 92.44 106 ARG A CA 1
AT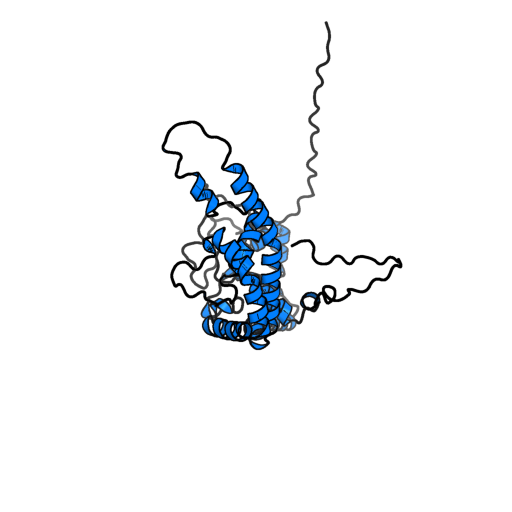OM 785 C C . ARG A 1 106 ? -7.337 -13.848 4.644 1.00 92.44 106 ARG A C 1
ATOM 787 O O . ARG A 1 106 ? -7.771 -12.953 3.930 1.00 92.44 106 ARG A O 1
ATOM 794 N N . ALA A 1 107 ? -8.023 -14.968 4.881 1.00 92.25 107 ALA A N 1
ATOM 795 C CA . ALA A 1 107 ? -9.264 -15.297 4.175 1.00 92.25 107 ALA A CA 1
ATOM 796 C C . ALA A 1 107 ? -10.435 -14.361 4.535 1.00 92.25 107 ALA A C 1
ATOM 798 O O . ALA A 1 107 ? -11.387 -14.229 3.766 1.00 92.25 107 ALA A O 1
ATOM 799 N N . GLY A 1 108 ? -10.370 -13.703 5.696 1.00 91.88 108 GLY A N 1
ATOM 800 C CA . GLY A 1 108 ? -11.386 -12.769 6.185 1.00 91.88 108 GLY A CA 1
ATOM 801 C C . GLY A 1 108 ? -10.954 -11.303 6.163 1.00 91.88 108 GLY A C 1
ATOM 802 O O . GLY A 1 108 ? -11.681 -10.456 6.685 1.00 91.88 108 GLY A O 1
ATOM 803 N N . ASP A 1 109 ? -9.782 -10.982 5.612 1.00 95.12 109 ASP A N 1
ATOM 804 C CA . ASP A 1 109 ? -9.215 -9.644 5.747 1.00 95.12 109 ASP A CA 1
ATOM 805 C C . ASP A 1 109 ? -9.933 -8.632 4.838 1.00 95.12 109 ASP A C 1
ATOM 807 O O . ASP A 1 109 ? -9.759 -8.593 3.617 1.00 95.12 109 ASP A O 1
ATOM 811 N N . THR A 1 110 ? -10.770 -7.777 5.427 1.00 96.81 110 THR A N 1
ATOM 812 C CA . THR A 1 110 ? -11.403 -6.677 4.684 1.00 96.81 110 THR A CA 1
ATOM 813 C C . THR A 1 110 ? -10.409 -5.562 4.347 1.00 96.81 110 THR A C 1
ATOM 815 O O . THR A 1 110 ? -10.678 -4.802 3.425 1.00 96.81 110 THR A O 1
ATOM 818 N N . LEU A 1 111 ? -9.259 -5.471 5.028 1.00 96.56 111 LEU A N 1
ATOM 819 C CA . LEU A 1 111 ? -8.254 -4.425 4.810 1.00 96.56 111 LEU A CA 1
ATOM 820 C C . LEU A 1 111 ? -7.258 -4.794 3.708 1.00 96.56 111 LEU A C 1
ATOM 822 O O . LEU A 1 111 ? -6.597 -3.904 3.180 1.00 96.56 111 LEU A O 1
ATOM 826 N N . ASN A 1 112 ? -7.144 -6.072 3.338 1.00 96.62 112 ASN A N 1
ATOM 827 C CA . ASN A 1 112 ? -6.240 -6.521 2.281 1.00 96.62 112 ASN A CA 1
ATOM 828 C C . ASN A 1 112 ? -6.940 -7.459 1.288 1.00 96.62 112 ASN A C 1
ATOM 830 O O . ASN A 1 112 ? -6.928 -8.682 1.424 1.00 96.62 112 ASN A O 1
ATOM 834 N N . ALA A 1 113 ? -7.503 -6.874 0.228 1.00 96.50 113 ALA A N 1
ATOM 835 C CA . ALA A 1 113 ? -8.175 -7.627 -0.828 1.00 96.50 113 ALA A CA 1
ATOM 836 C C . ALA A 1 113 ? -7.248 -8.608 -1.576 1.00 96.50 113 ALA A C 1
ATOM 838 O O . ALA A 1 113 ? -7.726 -9.632 -2.057 1.00 96.50 113 ALA A O 1
ATOM 839 N N . PHE A 1 114 ? -5.941 -8.322 -1.656 1.00 94.88 114 PHE A N 1
ATOM 840 C CA . PHE A 1 114 ? -4.965 -9.168 -2.351 1.00 94.88 114 PHE A CA 1
ATOM 841 C C . PHE A 1 114 ? -4.684 -10.474 -1.612 1.00 94.88 114 PHE A C 1
ATOM 843 O O . PHE A 1 114 ? -4.499 -11.501 -2.260 1.00 94.88 114 PHE A O 1
ATOM 850 N N . ASP A 1 115 ? -4.690 -10.439 -0.280 1.00 94.44 115 ASP A N 1
ATOM 851 C CA . ASP A 1 115 ? -4.558 -11.643 0.544 1.00 94.44 115 ASP A CA 1
ATOM 852 C C . ASP A 1 115 ? -5.887 -12.387 0.673 1.00 94.44 115 ASP A C 1
ATOM 854 O O . ASP A 1 115 ? -5.896 -13.618 0.686 1.00 94.44 115 ASP A O 1
ATOM 858 N N . ARG A 1 116 ? -7.001 -11.645 0.738 1.00 95.69 116 ARG A N 1
ATOM 859 C CA . ARG A 1 116 ? -8.347 -12.213 0.863 1.00 95.69 116 ARG A CA 1
ATOM 860 C C . ARG A 1 116 ? -8.765 -13.021 -0.356 1.00 95.69 116 ARG A C 1
ATOM 862 O O . ARG A 1 116 ? -9.301 -14.113 -0.203 1.00 95.69 116 ARG A O 1
ATOM 869 N N . ASP A 1 117 ? -8.573 -12.470 -1.552 1.00 96.56 117 ASP A N 1
ATOM 870 C CA . ASP A 1 117 ? -8.984 -13.111 -2.802 1.00 96.56 117 ASP A CA 1
ATOM 871 C C . ASP A 1 117 ? -7.945 -12.866 -3.915 1.00 96.56 117 ASP A C 1
ATOM 873 O O . ASP A 1 117 ? -8.147 -12.047 -4.823 1.00 96.56 117 ASP A O 1
ATOM 877 N N . PRO A 1 118 ? -6.787 -13.550 -3.852 1.00 94.88 118 PRO A N 1
ATOM 878 C CA . PRO A 1 118 ? -5.686 -13.326 -4.787 1.00 94.88 118 PRO A CA 1
ATOM 879 C C . PRO A 1 118 ? -6.052 -13.667 -6.237 1.00 94.88 118 PRO A C 1
ATOM 881 O O . PRO A 1 118 ? -5.491 -13.081 -7.166 1.00 94.88 118 PRO A O 1
ATOM 884 N N . GLU A 1 119 ? -6.972 -14.609 -6.457 1.00 95.31 119 GLU A N 1
ATOM 885 C CA . GLU A 1 119 ? -7.401 -15.013 -7.798 1.00 95.31 119 GLU A CA 1
ATOM 886 C C . GLU A 1 119 ? -8.299 -13.956 -8.439 1.00 95.31 119 GLU A C 1
ATOM 888 O O . GLU A 1 119 ? -8.050 -13.553 -9.582 1.00 95.31 119 GLU A O 1
ATOM 893 N N . LEU A 1 120 ? -9.284 -13.444 -7.692 1.00 96.25 120 LEU A N 1
ATOM 894 C CA . LEU A 1 120 ? -10.109 -12.323 -8.130 1.00 96.25 120 LEU A CA 1
ATOM 895 C C . LEU A 1 120 ? -9.249 -11.105 -8.455 1.00 96.25 120 LEU A C 1
ATOM 897 O O . LEU A 1 120 ? -9.388 -10.535 -9.538 1.00 96.25 120 LEU A O 1
ATOM 901 N N . MET A 1 121 ? -8.340 -10.734 -7.551 1.00 96.44 121 MET A N 1
ATOM 902 C CA . MET A 1 121 ? -7.472 -9.570 -7.732 1.00 96.44 121 MET A CA 1
ATOM 903 C C . MET A 1 121 ? -6.555 -9.726 -8.947 1.00 96.44 121 MET A C 1
ATOM 905 O O . MET A 1 121 ? -6.397 -8.783 -9.723 1.00 96.44 121 MET A O 1
ATOM 909 N N . ARG A 1 122 ? -6.010 -10.929 -9.182 1.00 94.38 122 ARG A N 1
ATOM 910 C CA . ARG A 1 122 ? -5.241 -11.242 -10.398 1.00 94.38 122 ARG A CA 1
ATOM 911 C C . ARG A 1 122 ? -6.061 -11.044 -11.661 1.00 94.38 122 ARG A C 1
ATOM 913 O O . ARG A 1 122 ? -5.568 -10.424 -12.600 1.00 94.38 122 ARG A O 1
ATOM 920 N N . ARG A 1 123 ? -7.292 -11.551 -11.686 1.00 96.38 123 ARG A N 1
ATOM 921 C CA . ARG A 1 123 ? -8.189 -11.421 -12.838 1.00 96.38 123 ARG A CA 1
ATOM 922 C C . ARG A 1 123 ? -8.547 -9.961 -13.117 1.00 96.38 123 ARG A C 1
ATOM 924 O O . ARG A 1 123 ? -8.414 -9.527 -14.254 1.00 96.38 123 ARG A O 1
ATOM 931 N N . LEU A 1 124 ? -8.951 -9.210 -12.092 1.00 96.88 124 LEU A N 1
ATOM 932 C CA . LEU A 1 124 ? -9.344 -7.804 -12.235 1.00 96.88 124 LEU A CA 1
ATOM 933 C C . LEU A 1 124 ? -8.166 -6.926 -12.676 1.00 96.88 124 LEU A C 1
ATOM 935 O O . LEU A 1 124 ? -8.324 -6.066 -13.535 1.00 96.88 124 LEU A O 1
ATOM 939 N N . ILE A 1 125 ? -6.960 -7.170 -12.154 1.00 95.69 125 ILE A N 1
ATOM 940 C CA . ILE A 1 125 ? -5.763 -6.455 -12.621 1.00 95.69 125 ILE A CA 1
ATOM 941 C C . ILE A 1 125 ? -5.407 -6.852 -14.053 1.00 95.69 125 ILE A C 1
ATOM 943 O O . ILE A 1 125 ? -5.044 -5.981 -14.837 1.00 95.69 125 ILE A O 1
ATOM 947 N N . ALA A 1 126 ? -5.520 -8.132 -14.417 1.00 95.12 126 ALA A N 1
ATOM 948 C CA . ALA A 1 126 ? -5.269 -8.574 -15.787 1.00 95.12 126 ALA A CA 1
ATOM 949 C C . ALA A 1 126 ? -6.219 -7.899 -16.790 1.00 95.12 126 ALA A C 1
ATOM 951 O O . ALA A 1 126 ? -5.768 -7.490 -17.854 1.00 95.12 126 ALA A O 1
ATOM 952 N N . GLU A 1 127 ? -7.491 -7.716 -16.426 1.00 96.44 127 GLU A N 1
ATOM 953 C CA . GLU A 1 127 ? -8.471 -6.983 -17.235 1.00 96.44 127 GLU A CA 1
ATOM 954 C C . GLU A 1 127 ? -8.014 -5.542 -17.502 1.00 96.44 127 GLU A C 1
ATOM 956 O O . GLU A 1 127 ? -7.972 -5.117 -18.655 1.00 96.44 127 GLU A O 1
ATOM 961 N N . VAL A 1 128 ? -7.580 -4.811 -16.467 1.00 96.56 128 VAL A N 1
ATOM 962 C CA . VAL A 1 128 ? -7.054 -3.445 -16.638 1.00 96.56 128 VAL A CA 1
ATOM 963 C C . VAL A 1 128 ? -5.777 -3.431 -17.473 1.00 96.56 128 VAL A C 1
ATOM 965 O O . VAL A 1 128 ? -5.622 -2.588 -18.351 1.00 96.56 128 VAL A O 1
ATOM 968 N N . VAL A 1 129 ? -4.858 -4.361 -17.209 1.00 95.69 129 VAL A N 1
ATOM 969 C CA . VAL A 1 129 ? -3.576 -4.438 -17.919 1.00 95.69 129 VAL A CA 1
ATOM 970 C C . VAL A 1 129 ? -3.767 -4.766 -19.400 1.00 95.69 129 VAL A C 1
ATOM 972 O O . VAL A 1 129 ? -2.950 -4.319 -20.191 1.00 95.69 129 VAL A O 1
ATOM 975 N N . SER A 1 130 ? -4.832 -5.487 -19.768 1.00 95.88 130 SER A N 1
ATOM 976 C CA . SER A 1 130 ? -5.159 -5.842 -21.158 1.00 95.88 130 SER A CA 1
ATOM 977 C C . SER A 1 130 ? -5.804 -4.718 -21.980 1.00 95.88 130 SER A C 1
ATOM 979 O O . SER A 1 130 ? -6.112 -4.909 -23.155 1.00 95.88 130 SER A O 1
ATOM 981 N N . GLN A 1 131 ? -6.052 -3.549 -21.382 1.00 97.12 131 GLN A N 1
ATOM 982 C CA . GLN A 1 131 ? -6.566 -2.392 -22.115 1.00 97.12 131 GLN A CA 1
ATOM 983 C C . GLN A 1 131 ? -5.481 -1.828 -23.042 1.00 97.12 131 GLN A C 1
ATOM 985 O O . GLN A 1 131 ? -4.346 -1.622 -22.615 1.00 97.12 131 GLN A O 1
ATOM 990 N N . GLU A 1 132 ? -5.835 -1.528 -24.296 1.00 97.38 132 GLU A N 1
ATOM 991 C CA . GLU A 1 132 ? -4.886 -1.080 -25.331 1.00 97.38 132 GLU A CA 1
ATOM 992 C C . GLU A 1 132 ? -4.066 0.146 -24.897 1.00 97.38 132 GLU A C 1
ATOM 994 O O . GLU A 1 132 ? -2.852 0.216 -25.108 1.00 97.38 132 GLU A O 1
ATOM 999 N N . ASP A 1 133 ? -4.711 1.125 -24.259 1.00 96.88 133 ASP A N 1
ATOM 1000 C CA . ASP A 1 133 ? -4.043 2.333 -23.788 1.00 96.88 133 ASP A CA 1
ATOM 1001 C C . ASP A 1 133 ? -3.062 2.044 -22.644 1.00 96.88 133 ASP A C 1
ATOM 1003 O O . ASP A 1 133 ? -1.957 2.597 -22.636 1.00 96.88 133 ASP A O 1
ATOM 1007 N N . PHE A 1 134 ? -3.424 1.143 -21.726 1.00 97.06 134 PHE A N 1
ATOM 1008 C CA . PHE A 1 134 ? -2.545 0.674 -20.662 1.00 97.06 134 PHE A CA 1
ATOM 1009 C C . PHE A 1 134 ? -1.335 -0.065 -21.233 1.00 97.06 134 PHE A C 1
ATOM 1011 O O . PHE A 1 134 ? -0.201 0.277 -20.889 1.00 97.06 134 PHE A O 1
ATOM 1018 N N . GLU A 1 135 ? -1.559 -1.045 -22.112 1.00 97.12 135 GLU A N 1
ATOM 1019 C CA . GLU A 1 135 ? -0.494 -1.826 -22.745 1.00 97.12 135 GLU A CA 1
ATOM 1020 C C . GLU A 1 135 ? 0.487 -0.916 -23.474 1.00 97.12 135 GLU A C 1
ATOM 1022 O O . GLU A 1 135 ? 1.693 -0.995 -23.238 1.00 97.12 135 GLU A O 1
ATOM 1027 N N . ARG A 1 136 ? -0.024 0.008 -24.293 1.00 97.38 136 ARG A N 1
ATOM 1028 C CA . ARG A 1 136 ? 0.787 0.967 -25.045 1.00 97.38 136 ARG A CA 1
ATOM 1029 C C . ARG A 1 136 ? 1.641 1.848 -24.130 1.00 97.38 136 ARG A C 1
ATOM 1031 O O . ARG A 1 136 ? 2.835 2.010 -24.384 1.00 97.38 136 ARG A O 1
ATOM 1038 N N . ILE A 1 137 ? 1.055 2.428 -23.078 1.00 96.62 137 ILE A N 1
ATOM 1039 C CA . ILE A 1 137 ? 1.771 3.342 -22.171 1.00 96.62 137 ILE A CA 1
ATOM 1040 C C . ILE A 1 137 ? 2.775 2.583 -21.288 1.00 96.62 137 ILE A C 1
ATOM 1042 O O . ILE A 1 137 ? 3.898 3.057 -21.104 1.00 96.62 137 ILE A O 1
ATOM 1046 N N . ASP A 1 138 ? 2.423 1.405 -20.761 1.00 97.38 138 ASP A N 1
ATOM 1047 C CA . ASP A 1 138 ? 3.345 0.594 -19.952 1.00 97.38 138 ASP A CA 1
ATOM 1048 C C . ASP A 1 138 ? 4.487 0.022 -20.808 1.00 97.38 138 ASP A C 1
ATOM 1050 O O . ASP A 1 138 ? 5.649 0.085 -20.398 1.00 97.38 138 ASP A O 1
ATOM 1054 N N . ALA A 1 139 ? 4.202 -0.440 -22.032 1.00 96.38 139 ALA A N 1
ATOM 1055 C CA . ALA A 1 139 ? 5.217 -0.915 -22.976 1.00 96.38 139 ALA A CA 1
ATOM 1056 C C . ALA A 1 139 ? 6.195 0.197 -23.386 1.00 96.38 139 ALA A C 1
ATOM 1058 O O . ALA A 1 139 ? 7.395 -0.054 -23.504 1.00 96.38 139 ALA A O 1
ATOM 1059 N N . ALA A 1 140 ? 5.736 1.449 -23.506 1.00 97.12 140 ALA A N 1
ATOM 1060 C CA . ALA A 1 140 ? 6.611 2.596 -23.761 1.00 97.12 140 ALA A CA 1
ATOM 1061 C C . ALA A 1 140 ? 7.657 2.825 -22.646 1.00 97.12 140 ALA A C 1
ATOM 1063 O O . ALA A 1 140 ? 8.652 3.522 -22.857 1.00 97.12 140 ALA A O 1
ATOM 1064 N N . ARG A 1 141 ? 7.480 2.221 -21.460 1.00 97.62 141 ARG A N 1
ATOM 1065 C CA . ARG A 1 141 ? 8.466 2.245 -20.368 1.00 97.62 141 ARG A CA 1
ATOM 1066 C C . ARG A 1 141 ? 9.447 1.076 -20.375 1.00 97.62 141 ARG A C 1
ATOM 1068 O O . ARG A 1 141 ? 10.357 1.070 -19.544 1.00 97.62 141 ARG A O 1
ATOM 1075 N N . ALA A 1 142 ? 9.326 0.128 -21.306 1.00 96.19 142 ALA A N 1
ATOM 1076 C CA . ALA A 1 142 ? 10.234 -1.013 -21.415 1.00 96.19 142 ALA A CA 1
ATOM 1077 C C . ALA A 1 142 ? 11.729 -0.619 -21.473 1.00 96.19 142 ALA A C 1
ATOM 1079 O O . ALA A 1 142 ? 12.521 -1.266 -20.787 1.00 96.19 142 ALA A O 1
ATOM 1080 N N . PRO A 1 143 ? 12.157 0.461 -22.169 1.00 97.50 143 PRO A N 1
ATOM 1081 C CA . PRO A 1 143 ? 13.568 0.863 -22.164 1.00 97.50 143 PRO A CA 1
ATOM 1082 C C . PRO A 1 143 ? 14.087 1.263 -20.776 1.00 97.50 143 PRO A C 1
ATOM 1084 O O . PRO A 1 143 ? 15.200 0.897 -20.398 1.00 97.50 143 PRO A O 1
ATOM 1087 N N . LEU A 1 144 ? 13.283 1.991 -19.992 1.00 97.38 144 LEU A N 1
ATOM 1088 C CA . LEU A 1 144 ? 13.638 2.349 -18.616 1.00 97.38 144 LEU A CA 1
ATOM 1089 C C . LEU A 1 144 ? 13.675 1.100 -17.730 1.00 97.38 144 LEU A C 1
ATOM 1091 O O . LEU A 1 144 ? 14.637 0.902 -16.992 1.00 97.38 144 LEU A O 1
ATOM 1095 N N . ALA A 1 145 ? 12.660 0.245 -17.845 1.00 96.44 145 ALA A N 1
ATOM 1096 C CA . ALA A 1 145 ? 12.562 -0.997 -17.094 1.00 96.44 145 ALA A CA 1
ATOM 1097 C C . ALA A 1 145 ? 13.752 -1.936 -17.348 1.00 96.44 145 ALA A C 1
ATOM 1099 O O . ALA A 1 145 ? 14.329 -2.463 -16.399 1.00 96.44 145 ALA A O 1
ATOM 1100 N N . ALA A 1 146 ? 14.176 -2.087 -18.606 1.00 95.06 146 ALA A N 1
ATOM 1101 C CA . ALA A 1 146 ? 15.344 -2.882 -18.975 1.00 95.06 146 ALA A CA 1
ATOM 1102 C C . ALA A 1 146 ? 16.636 -2.322 -18.358 1.00 95.06 146 ALA A C 1
ATOM 1104 O O . ALA A 1 146 ? 17.431 -3.071 -17.792 1.00 95.06 146 ALA A O 1
ATOM 1105 N N . ARG A 1 147 ? 16.831 -0.996 -18.399 1.00 95.94 147 ARG A N 1
ATOM 1106 C CA . ARG A 1 147 ? 17.991 -0.349 -17.762 1.00 95.94 147 ARG A CA 1
ATOM 1107 C C . ARG A 1 147 ? 17.989 -0.529 -16.245 1.00 95.94 147 ARG A C 1
ATOM 1109 O O . ARG A 1 147 ? 19.036 -0.830 -15.678 1.00 95.94 147 ARG A O 1
ATOM 1116 N N . LEU A 1 148 ? 16.830 -0.386 -15.600 1.00 96.00 148 LEU A N 1
ATOM 1117 C CA . LEU A 1 148 ? 16.676 -0.643 -14.167 1.00 96.00 148 LEU A CA 1
ATOM 1118 C C . LEU A 1 148 ? 16.999 -2.099 -13.828 1.00 96.00 148 LEU A C 1
ATOM 1120 O O . LEU A 1 148 ? 17.773 -2.331 -12.911 1.00 96.00 148 LEU A O 1
ATOM 1124 N N . ALA A 1 149 ? 16.481 -3.068 -14.584 1.00 94.38 149 ALA A N 1
ATOM 1125 C CA . ALA A 1 149 ? 16.736 -4.491 -14.358 1.00 94.38 149 ALA A CA 1
ATOM 1126 C C . ALA A 1 149 ? 18.208 -4.893 -14.562 1.00 94.38 149 ALA A C 1
ATOM 1128 O O . ALA A 1 149 ? 18.683 -5.819 -13.906 1.00 94.38 149 ALA A O 1
ATOM 1129 N N . ASN A 1 150 ? 18.938 -4.191 -15.436 1.00 93.19 150 ASN A N 1
ATOM 1130 C CA . ASN A 1 150 ? 20.375 -4.406 -15.626 1.00 93.19 150 ASN A CA 1
ATOM 1131 C C . ASN A 1 150 ? 21.202 -3.937 -14.419 1.00 93.19 150 ASN A C 1
ATOM 1133 O O . ASN A 1 150 ? 22.190 -4.577 -14.073 1.00 93.19 150 ASN A O 1
ATOM 1137 N N . VAL A 1 151 ? 20.810 -2.828 -13.786 1.00 94.12 151 VAL A N 1
ATOM 1138 C CA . VAL A 1 151 ? 21.517 -2.265 -12.621 1.00 94.12 151 VAL A CA 1
ATOM 1139 C C . VAL A 1 151 ? 21.059 -2.925 -11.318 1.00 94.12 151 VAL A C 1
ATOM 1141 O O . VAL A 1 151 ? 21.868 -3.208 -10.436 1.00 94.12 151 VAL A O 1
ATOM 1144 N N . LEU A 1 152 ? 19.761 -3.196 -11.202 1.00 93.75 152 LEU A N 1
ATOM 1145 C CA . LEU A 1 152 ? 19.093 -3.759 -10.035 1.00 93.75 152 LEU A CA 1
ATOM 1146 C C . LEU A 1 152 ? 18.604 -5.173 -10.381 1.00 93.75 152 LEU A C 1
ATOM 1148 O O . LEU A 1 152 ? 17.441 -5.352 -10.757 1.00 93.75 152 LEU A O 1
ATOM 1152 N N . PRO A 1 153 ? 19.464 -6.201 -10.261 1.00 85.94 153 PRO A N 1
ATOM 1153 C CA . PRO A 1 153 ? 19.151 -7.548 -10.736 1.00 85.94 153 PRO A CA 1
ATOM 1154 C C . PRO A 1 153 ? 17.943 -8.175 -10.027 1.00 85.94 153 PRO A C 1
ATOM 1156 O O . PRO A 1 153 ? 17.284 -9.029 -10.613 1.00 85.94 153 PRO A O 1
ATOM 1159 N N . GLY A 1 154 ? 17.597 -7.719 -8.816 1.00 88.75 154 GLY A N 1
ATOM 1160 C CA . GLY A 1 154 ? 16.374 -8.123 -8.109 1.00 88.75 154 GLY A CA 1
ATOM 1161 C C . GLY A 1 154 ? 15.069 -7.721 -8.813 1.00 88.75 154 GLY A C 1
ATOM 1162 O O . GLY A 1 154 ? 14.014 -8.273 -8.507 1.00 88.75 154 GLY A O 1
ATOM 1163 N N . LEU A 1 155 ? 15.122 -6.795 -9.780 1.00 90.50 155 LEU A N 1
ATOM 1164 C CA . LEU A 1 155 ? 13.984 -6.441 -10.635 1.00 90.50 155 LEU A CA 1
ATOM 1165 C C . LEU A 1 155 ? 13.872 -7.338 -11.873 1.00 90.50 155 LEU A C 1
ATOM 1167 O O . LEU A 1 155 ? 12.799 -7.419 -12.477 1.00 90.50 155 LEU A O 1
ATOM 1171 N N . ALA A 1 156 ? 14.961 -8.004 -12.268 1.00 86.06 156 ALA A N 1
ATOM 1172 C CA . ALA A 1 156 ? 14.948 -8.924 -13.391 1.00 86.06 156 ALA A CA 1
ATOM 1173 C C . ALA A 1 156 ? 14.216 -10.213 -12.996 1.00 86.06 156 ALA A C 1
ATOM 1175 O O . ALA A 1 156 ? 14.500 -10.827 -11.968 1.00 86.06 156 ALA A O 1
ATOM 1176 N N . LYS A 1 157 ? 13.302 -10.681 -13.850 1.00 72.75 157 LYS A N 1
ATOM 1177 C CA . LYS A 1 157 ? 12.638 -11.982 -13.681 1.00 72.75 157 LYS A CA 1
ATOM 1178 C C . LYS A 1 157 ? 13.620 -13.119 -13.984 1.00 72.75 157 LYS A C 1
ATOM 1180 O O . LYS A 1 157 ? 13.556 -13.737 -15.043 1.00 72.75 157 LYS A O 1
ATOM 1185 N N . ARG A 1 158 ? 14.557 -13.397 -13.079 1.00 59.31 158 ARG A N 1
ATOM 1186 C CA . ARG A 1 158 ? 15.425 -14.576 -13.182 1.00 59.31 158 ARG A CA 1
ATOM 1187 C C . ARG A 1 158 ? 14.666 -15.786 -12.633 1.00 59.31 158 ARG A C 1
ATOM 1189 O O . ARG A 1 158 ? 14.441 -15.880 -11.436 1.00 59.31 158 ARG A O 1
ATOM 1196 N N . GLY A 1 159 ? 14.262 -16.706 -13.513 1.00 54.78 159 GLY A N 1
ATOM 1197 C CA . GLY A 1 159 ? 13.898 -18.069 -13.099 1.00 54.78 159 GLY A CA 1
ATOM 1198 C C . GLY A 1 159 ? 12.417 -18.454 -13.115 1.00 54.78 159 GLY A C 1
ATOM 1199 O O . GLY A 1 159 ? 11.978 -19.160 -12.217 1.00 54.78 159 GLY A O 1
ATOM 1200 N N . GLY A 1 160 ? 11.634 -18.041 -14.117 1.00 55.62 160 GLY A N 1
ATOM 1201 C CA . GLY A 1 160 ? 10.336 -18.679 -14.418 1.00 55.62 160 GLY A CA 1
ATOM 1202 C C . GLY A 1 160 ? 9.225 -18.511 -13.371 1.00 55.62 160 GLY 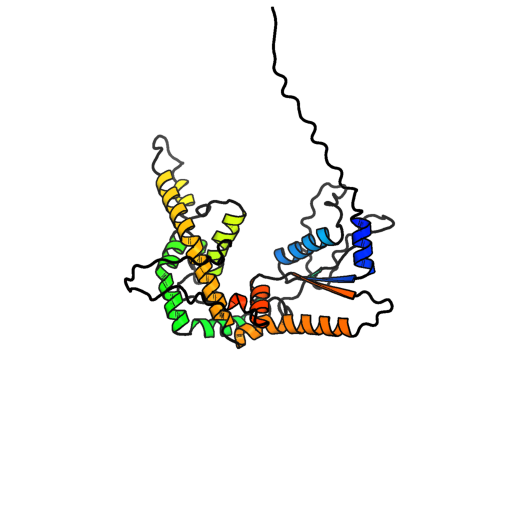A C 1
ATOM 1203 O O . GLY A 1 160 ? 8.090 -18.916 -13.625 1.00 55.62 160 GLY A O 1
ATOM 1204 N N . GLY A 1 161 ? 9.507 -17.867 -12.235 1.00 60.19 161 GLY A N 1
ATOM 1205 C CA . GLY A 1 161 ? 8.498 -17.414 -11.291 1.00 60.19 161 GLY A CA 1
ATOM 1206 C C . GLY A 1 161 ? 7.556 -16.464 -12.015 1.00 60.19 161 GLY A C 1
ATOM 1207 O O . GLY A 1 161 ? 7.937 -15.350 -12.385 1.00 60.19 161 GLY A O 1
ATOM 1208 N N . ARG A 1 162 ? 6.328 -16.923 -12.277 1.00 58.66 162 ARG A N 1
ATOM 1209 C CA . ARG A 1 162 ? 5.270 -16.068 -12.810 1.00 58.66 162 ARG A CA 1
ATOM 1210 C C . ARG A 1 162 ? 5.093 -14.919 -11.826 1.00 58.66 162 ARG A C 1
ATOM 1212 O O . ARG A 1 162 ? 4.572 -15.120 -10.734 1.00 58.66 162 ARG A O 1
ATOM 1219 N N . SER A 1 163 ? 5.545 -13.726 -12.220 1.00 64.69 163 SER A N 1
ATOM 1220 C CA . SER A 1 163 ? 5.135 -12.479 -11.574 1.00 64.69 163 SER A CA 1
ATOM 1221 C C . SER A 1 163 ? 3.632 -12.547 -11.374 1.00 64.69 163 SER A C 1
ATOM 1223 O O . SER A 1 163 ? 2.910 -12.860 -12.324 1.00 64.69 163 SER A O 1
ATOM 1225 N N . THR A 1 164 ? 3.177 -12.272 -10.155 1.00 66.69 164 THR A N 1
ATOM 1226 C CA . THR A 1 164 ? 1.762 -12.345 -9.774 1.00 66.69 164 THR A CA 1
ATOM 1227 C C . THR A 1 164 ? 0.885 -11.534 -10.727 1.00 66.69 164 THR A C 1
ATOM 1229 O O . THR A 1 164 ? -0.263 -11.903 -10.961 1.00 66.69 164 THR A O 1
ATOM 1232 N N . PHE A 1 165 ? 1.472 -10.499 -11.340 1.00 74.12 165 PHE A N 1
ATOM 1233 C CA . PHE A 1 165 ? 0.886 -9.702 -12.408 1.00 74.12 165 PHE A CA 1
ATOM 1234 C C . PHE A 1 165 ? 1.886 -9.566 -13.572 1.00 74.12 165 PHE A C 1
ATOM 1236 O O . PHE A 1 165 ? 3.006 -9.077 -13.361 1.00 74.12 165 PHE A O 1
ATOM 1243 N N . PRO A 1 166 ? 1.558 -10.012 -14.797 1.00 76.19 166 PRO A N 1
ATOM 1244 C CA . PRO A 1 166 ? 2.360 -9.681 -15.970 1.00 76.19 166 PRO A CA 1
ATOM 1245 C C . PRO A 1 166 ? 2.355 -8.155 -16.178 1.00 76.19 166 PRO A C 1
ATOM 1247 O O . PRO A 1 166 ? 1.341 -7.499 -15.968 1.00 76.19 166 PRO A O 1
ATOM 1250 N N . SER A 1 167 ? 3.504 -7.585 -16.547 1.00 86.38 167 SER A N 1
ATOM 1251 C CA . SER A 1 167 ? 3.630 -6.162 -16.896 1.00 86.38 167 SER A CA 1
ATOM 1252 C C . SER A 1 167 ? 4.207 -6.077 -18.304 1.00 86.38 167 SER A C 1
ATOM 1254 O O . SER A 1 167 ? 5.252 -6.705 -18.521 1.00 86.38 167 SER A O 1
ATOM 1256 N N . PRO A 1 168 ? 3.583 -5.324 -19.226 1.00 90.88 168 PRO A N 1
ATOM 1257 C CA . PRO A 1 168 ? 4.132 -5.047 -20.555 1.00 90.88 168 PRO A CA 1
ATOM 1258 C C . PRO A 1 168 ? 5.580 -4.528 -20.533 1.00 90.88 168 PRO A C 1
ATOM 1260 O O . PRO A 1 168 ? 6.393 -4.927 -21.360 1.00 90.88 168 PRO A O 1
ATOM 1263 N N . SER A 1 169 ? 5.942 -3.712 -19.539 1.00 92.00 169 SER A N 1
ATOM 1264 C CA . SER A 1 169 ? 7.300 -3.180 -19.342 1.00 92.00 169 SER A CA 1
ATOM 1265 C C . SER A 1 169 ? 8.355 -4.217 -18.920 1.00 92.00 169 SER A C 1
ATOM 1267 O O . SER A 1 169 ? 9.549 -3.922 -18.939 1.00 92.00 169 SER A O 1
ATOM 1269 N N . GLY A 1 170 ? 7.941 -5.415 -18.494 1.00 90.62 170 GLY A N 1
ATOM 1270 C CA . GLY A 1 170 ? 8.834 -6.510 -18.103 1.00 90.62 170 GLY A CA 1
ATOM 1271 C C . GLY A 1 170 ? 9.247 -6.568 -16.625 1.00 90.62 170 GLY A C 1
ATOM 1272 O O . GLY A 1 170 ? 9.682 -7.636 -16.188 1.00 90.62 170 GLY A O 1
ATOM 1273 N N . ILE A 1 171 ? 9.042 -5.514 -15.825 1.00 93.25 171 ILE A N 1
ATOM 1274 C CA . ILE A 1 171 ? 9.403 -5.479 -14.387 1.00 93.25 171 ILE A CA 1
ATOM 1275 C C . ILE A 1 171 ? 8.184 -5.302 -13.473 1.00 93.25 171 ILE A C 1
ATOM 1277 O O . ILE A 1 171 ? 7.096 -4.944 -13.921 1.00 93.25 171 ILE A O 1
ATOM 1281 N N . ASN A 1 172 ? 8.365 -5.524 -12.167 1.00 92.88 172 ASN A N 1
ATOM 1282 C CA . ASN A 1 172 ? 7.388 -5.106 -11.163 1.00 92.88 172 ASN A CA 1
ATOM 1283 C C . ASN A 1 172 ? 7.690 -3.670 -10.699 1.00 92.88 172 ASN A C 1
ATOM 1285 O O . ASN A 1 172 ? 8.597 -3.448 -9.898 1.00 92.88 172 ASN A O 1
ATOM 1289 N N . TRP A 1 173 ? 6.905 -2.704 -11.182 1.00 95.12 173 TRP A N 1
ATOM 1290 C CA . TRP A 1 173 ? 7.046 -1.290 -10.816 1.00 95.12 173 TRP A CA 1
ATOM 1291 C C . TRP A 1 173 ? 6.878 -1.004 -9.316 1.00 95.12 173 TRP A C 1
ATOM 1293 O O . TRP A 1 173 ? 7.459 -0.034 -8.842 1.00 95.12 173 TRP A O 1
ATOM 1303 N N . ILE A 1 174 ? 6.148 -1.843 -8.567 1.00 94.06 174 ILE A N 1
ATOM 1304 C CA . ILE A 1 174 ? 6.022 -1.701 -7.106 1.00 94.06 174 ILE A CA 1
ATOM 1305 C C . ILE A 1 174 ? 7.388 -1.919 -6.449 1.00 94.06 174 ILE A C 1
ATOM 1307 O O . ILE A 1 174 ? 7.839 -1.078 -5.684 1.00 94.06 174 ILE A O 1
ATOM 1311 N N . HIS A 1 175 ? 8.093 -2.995 -6.814 1.00 93.25 175 HIS A N 1
ATOM 1312 C CA . HIS A 1 175 ? 9.428 -3.279 -6.271 1.00 93.25 175 HIS A CA 1
ATOM 1313 C C . HIS A 1 175 ? 10.452 -2.215 -6.690 1.00 93.25 175 HIS A C 1
ATOM 1315 O O . HIS A 1 175 ? 11.335 -1.858 -5.915 1.00 93.25 175 HIS A O 1
ATOM 1321 N N . ALA A 1 176 ? 10.338 -1.699 -7.918 1.00 95.94 176 ALA A N 1
ATOM 1322 C CA . ALA A 1 176 ? 11.218 -0.637 -8.396 1.00 95.94 176 ALA A CA 1
ATOM 1323 C C . ALA A 1 176 ? 11.018 0.668 -7.608 1.00 95.94 176 ALA A C 1
ATOM 1325 O O . ALA A 1 176 ? 11.996 1.310 -7.241 1.00 95.94 176 ALA A O 1
ATOM 1326 N N . ALA A 1 177 ? 9.770 1.050 -7.327 1.00 96.81 177 ALA A N 1
ATOM 1327 C CA . ALA A 1 177 ? 9.463 2.220 -6.510 1.00 96.81 177 ALA A CA 1
ATOM 1328 C C . ALA A 1 177 ? 9.930 2.051 -5.057 1.00 96.81 177 ALA A C 1
ATOM 1330 O O . ALA A 1 177 ? 10.576 2.952 -4.525 1.00 96.81 177 ALA A O 1
ATOM 1331 N N . ASP A 1 178 ? 9.660 0.890 -4.452 1.00 95.56 178 ASP A N 1
ATOM 1332 C CA . ASP A 1 178 ? 10.054 0.563 -3.076 1.00 95.56 178 ASP A CA 1
ATOM 1333 C C . ASP A 1 178 ? 11.570 0.712 -2.870 1.00 95.56 178 ASP A C 1
ATOM 1335 O O . ASP A 1 178 ? 12.015 1.337 -1.908 1.00 95.56 178 ASP A O 1
ATOM 1339 N N . HIS A 1 179 ? 12.376 0.276 -3.851 1.00 96.00 179 HIS A N 1
ATOM 1340 C CA . HIS A 1 179 ? 13.829 0.490 -3.843 1.00 96.00 179 HIS A CA 1
ATOM 1341 C C . HIS A 1 179 ? 14.207 1.965 -3.662 1.00 96.00 179 HIS A C 1
ATOM 1343 O O . HIS A 1 179 ? 15.083 2.275 -2.854 1.00 96.00 179 HIS A O 1
ATOM 1349 N N . PHE A 1 180 ? 13.568 2.880 -4.395 1.00 97.50 180 PHE A N 1
ATOM 1350 C CA . PHE A 1 180 ? 13.872 4.309 -4.301 1.00 97.50 180 PHE A CA 1
ATOM 1351 C C . PHE A 1 180 ? 13.359 4.922 -2.997 1.00 97.50 180 PHE A C 1
ATOM 1353 O O . PHE A 1 180 ? 14.109 5.638 -2.330 1.00 97.50 180 PHE A O 1
ATOM 1360 N N . VAL A 1 181 ? 12.118 4.615 -2.609 1.00 96.81 181 VAL A N 1
ATOM 1361 C CA . VAL A 1 181 ? 11.489 5.168 -1.400 1.00 96.81 181 VAL A CA 1
ATOM 1362 C C . VAL A 1 181 ? 12.254 4.741 -0.152 1.00 96.81 181 VAL A C 1
ATOM 1364 O O . VAL A 1 181 ? 12.689 5.595 0.623 1.00 96.81 181 VAL A O 1
ATOM 1367 N N . CYS A 1 182 ? 12.493 3.439 0.026 1.00 96.12 182 CYS A N 1
ATOM 1368 C CA . CYS A 1 182 ? 13.174 2.929 1.211 1.00 96.12 182 CYS A CA 1
ATOM 1369 C C . CYS A 1 182 ? 14.587 3.493 1.336 1.00 96.12 182 CYS A C 1
ATOM 1371 O O . CYS A 1 182 ? 14.999 3.896 2.421 1.00 96.12 182 CYS A O 1
ATOM 1373 N N . ARG A 1 183 ? 15.340 3.568 0.240 1.00 96.19 183 ARG A N 1
ATOM 1374 C CA . ARG A 1 183 ? 16.719 4.066 0.287 1.00 96.19 183 ARG A CA 1
ATOM 1375 C C . ARG A 1 183 ? 16.800 5.551 0.562 1.00 96.19 183 ARG A C 1
ATOM 1377 O O . ARG A 1 183 ? 17.607 5.956 1.395 1.00 96.19 183 ARG A O 1
ATOM 1384 N N . SER A 1 184 ? 15.930 6.332 -0.073 1.00 97.25 184 SER A N 1
ATOM 1385 C CA . SER A 1 184 ? 15.827 7.761 0.203 1.00 97.25 184 SER A CA 1
ATOM 1386 C C . SER A 1 184 ? 15.500 8.003 1.679 1.00 97.25 184 SER A C 1
ATOM 1388 O O . SER A 1 184 ? 16.170 8.802 2.327 1.00 97.25 184 SER A O 1
ATOM 1390 N N . ALA A 1 185 ? 14.544 7.254 2.241 1.00 96.62 185 ALA A N 1
ATOM 1391 C CA . ALA A 1 185 ? 14.150 7.374 3.646 1.00 96.62 185 ALA A CA 1
ATOM 1392 C C . ALA A 1 185 ? 15.282 7.039 4.637 1.00 96.62 185 ALA A C 1
ATOM 1394 O O . ALA A 1 185 ? 15.337 7.612 5.721 1.00 96.62 185 ALA A O 1
ATOM 1395 N N . HIS A 1 186 ? 16.207 6.150 4.265 1.00 96.62 186 HIS A N 1
ATOM 1396 C CA . HIS A 1 186 ? 17.327 5.732 5.117 1.00 96.62 186 HIS A CA 1
ATOM 1397 C C . HIS A 1 186 ? 18.655 6.419 4.764 1.00 96.62 186 HIS A C 1
ATOM 1399 O O . HIS A 1 186 ? 19.698 6.029 5.285 1.00 96.62 186 HIS A O 1
ATOM 1405 N N . SER A 1 187 ? 18.650 7.416 3.868 1.00 96.38 187 SER A N 1
ATOM 1406 C CA . SER A 1 187 ? 19.874 8.047 3.340 1.00 96.38 187 SER A CA 1
ATOM 1407 C C . SER A 1 187 ? 20.894 7.034 2.792 1.00 96.38 187 SER A C 1
ATOM 1409 O O . SER A 1 187 ? 22.107 7.216 2.896 1.00 96.38 187 SER A O 1
ATOM 1411 N N . VAL A 1 188 ? 20.401 5.940 2.210 1.00 95.88 188 VAL A N 1
ATOM 1412 C CA . VAL A 1 188 ? 21.225 4.894 1.601 1.00 95.88 188 VAL A CA 1
ATOM 1413 C C . VAL A 1 188 ? 21.394 5.208 0.110 1.00 95.88 188 VAL A C 1
ATOM 1415 O O . VAL A 1 188 ? 20.390 5.440 -0.562 1.00 95.88 188 VAL A O 1
ATOM 1418 N N . PRO A 1 189 ? 22.619 5.172 -0.452 1.00 95.50 189 PRO A N 1
ATOM 1419 C CA . PRO A 1 189 ? 22.823 5.330 -1.893 1.00 95.50 189 PRO A CA 1
ATOM 1420 C C . PRO A 1 189 ? 21.983 4.342 -2.714 1.00 95.50 189 PRO A C 1
ATOM 1422 O O . PRO A 1 189 ? 21.833 3.170 -2.338 1.00 95.50 189 PRO A O 1
ATOM 1425 N N . PHE A 1 190 ? 21.455 4.781 -3.858 1.00 95.81 190 PHE A N 1
ATOM 1426 C CA . PHE A 1 190 ? 20.620 3.927 -4.705 1.00 95.81 190 PHE A CA 1
ATOM 1427 C C . PHE A 1 190 ? 21.398 2.762 -5.313 1.00 95.81 190 PHE A C 1
ATOM 1429 O O . PHE A 1 190 ? 20.822 1.692 -5.510 1.00 95.81 190 PHE A O 1
ATOM 1436 N N . SER A 1 191 ? 22.693 2.950 -5.566 1.00 93.94 191 SER A N 1
ATOM 1437 C CA . SER A 1 191 ? 23.580 1.941 -6.141 1.00 93.94 191 SER A CA 1
ATOM 1438 C C . SER A 1 191 ? 24.020 0.851 -5.158 1.00 93.94 191 SER A C 1
ATOM 1440 O O . SER A 1 191 ? 24.624 -0.126 -5.593 1.00 93.94 191 SER A O 1
ATOM 1442 N N . ARG A 1 192 ? 23.777 0.996 -3.848 1.00 89.12 192 ARG A N 1
ATOM 1443 C CA . ARG A 1 192 ? 24.217 -0.007 -2.861 1.00 89.12 192 ARG A CA 1
ATOM 1444 C C . ARG A 1 192 ? 23.456 -1.327 -3.070 1.00 89.12 192 ARG A C 1
ATOM 1446 O O . ARG A 1 192 ? 22.250 -1.284 -3.276 1.00 89.12 192 ARG A O 1
ATOM 1453 N N . TYR A 1 193 ? 24.096 -2.484 -3.000 1.00 83.06 193 TYR A N 1
ATOM 1454 C CA . TYR A 1 193 ? 23.579 -3.810 -3.366 1.00 83.06 193 TYR A CA 1
ATOM 1455 C C . TYR A 1 193 ? 23.123 -3.931 -4.832 1.00 83.06 193 TYR A C 1
ATOM 1457 O O . TYR A 1 193 ? 22.250 -4.737 -5.157 1.00 83.06 193 TYR A O 1
ATOM 1465 N N . SER A 1 194 ? 23.659 -3.091 -5.722 1.00 86.69 194 SER A N 1
ATOM 1466 C CA . SER A 1 194 ? 23.479 -3.251 -7.170 1.00 86.69 194 SER A CA 1
ATOM 1467 C C . SER A 1 194 ? 24.507 -4.235 -7.732 1.00 86.69 194 SER A C 1
ATOM 1469 O O . SER A 1 194 ? 25.550 -4.459 -7.124 1.00 86.69 194 SER A O 1
ATOM 1471 N N . ALA A 1 195 ? 24.267 -4.755 -8.941 1.00 82.69 195 ALA A N 1
ATOM 1472 C CA . ALA A 1 195 ? 25.206 -5.673 -9.604 1.00 82.69 195 ALA A CA 1
ATOM 1473 C C . ALA A 1 195 ? 26.608 -5.068 -9.837 1.00 82.69 195 ALA A C 1
ATOM 1475 O O . ALA A 1 195 ? 27.555 -5.787 -10.141 1.00 82.69 195 ALA A O 1
ATOM 1476 N N . VAL A 1 196 ? 26.730 -3.740 -9.742 1.00 79.62 196 VAL A N 1
ATOM 1477 C CA . VAL A 1 196 ? 27.979 -2.999 -9.948 1.00 79.62 196 VAL A CA 1
ATOM 1478 C C . VAL A 1 196 ? 28.848 -2.994 -8.690 1.00 79.62 196 VAL A C 1
ATOM 1480 O O . VAL A 1 196 ? 30.064 -2.903 -8.815 1.00 79.62 196 VAL A O 1
ATOM 1483 N N . GLU A 1 197 ? 28.254 -3.125 -7.499 1.00 75.62 197 GLU A N 1
ATOM 1484 C CA . GLU A 1 197 ? 29.012 -3.248 -6.245 1.00 75.62 197 GLU A CA 1
ATOM 1485 C C . GLU A 1 197 ? 29.747 -4.595 -6.197 1.00 75.62 197 GLU A C 1
ATOM 1487 O O . GLU A 1 197 ? 30.956 -4.623 -5.985 1.00 75.62 197 GLU A O 1
ATOM 1492 N N . ASP A 1 198 ? 29.060 -5.686 -6.548 1.00 68.94 198 ASP A N 1
ATOM 1493 C CA . ASP A 1 198 ? 29.625 -7.044 -6.515 1.00 68.94 198 ASP A CA 1
ATOM 1494 C C . ASP A 1 198 ? 30.802 -7.242 -7.490 1.00 68.94 198 ASP A C 1
ATOM 1496 O O . ASP A 1 198 ? 31.686 -8.063 -7.250 1.00 68.94 198 ASP A O 1
ATOM 1500 N N . ALA A 1 199 ? 30.843 -6.488 -8.595 1.00 69.75 199 ALA A N 1
ATOM 1501 C CA . ALA A 1 199 ? 31.908 -6.591 -9.594 1.00 69.75 199 ALA A CA 1
ATOM 1502 C C . ALA A 1 199 ? 33.249 -5.989 -9.125 1.00 69.75 199 ALA A C 1
ATOM 1504 O O . ALA A 1 199 ? 34.285 -6.282 -9.722 1.00 69.75 199 ALA A O 1
ATOM 1505 N N . GLY A 1 200 ? 33.239 -5.143 -8.088 1.00 63.78 200 GLY A N 1
ATOM 1506 C CA . GLY A 1 200 ? 34.430 -4.455 -7.583 1.00 63.78 200 GLY A CA 1
ATOM 1507 C C . GLY A 1 200 ? 35.286 -5.279 -6.618 1.00 63.78 200 GLY A C 1
ATOM 1508 O O . GLY A 1 200 ? 36.490 -5.040 -6.533 1.00 63.78 200 GLY A O 1
ATOM 1509 N N . ASP A 1 201 ? 34.699 -6.262 -5.930 1.00 62.25 201 ASP A N 1
ATOM 1510 C CA . ASP A 1 201 ? 35.350 -6.938 -4.797 1.00 62.25 201 ASP A CA 1
ATOM 1511 C C . ASP A 1 201 ? 36.036 -8.266 -5.169 1.00 62.25 201 ASP A C 1
ATOM 1513 O O . ASP A 1 201 ? 36.921 -8.740 -4.453 1.00 62.25 201 ASP A O 1
ATOM 1517 N N . THR A 1 202 ? 35.702 -8.866 -6.316 1.00 60.50 202 THR A N 1
ATOM 1518 C CA . THR A 1 202 ? 36.232 -10.183 -6.720 1.00 60.50 202 THR A CA 1
ATOM 1519 C C . THR A 1 202 ? 37.692 -10.206 -7.195 1.00 60.50 202 THR A C 1
ATOM 1521 O O . THR A 1 202 ? 38.238 -11.293 -7.366 1.00 60.50 202 THR A O 1
ATOM 1524 N N . GLU A 1 203 ? 38.362 -9.060 -7.367 1.00 57.44 203 GLU A N 1
ATOM 1525 C CA . GLU A 1 203 ? 39.771 -9.010 -7.817 1.00 57.44 203 GLU A CA 1
ATOM 1526 C C . GLU A 1 203 ? 40.790 -8.668 -6.708 1.00 57.44 203 GLU A C 1
ATOM 1528 O O . GLU A 1 203 ? 41.989 -8.591 -6.967 1.00 57.44 203 GLU A O 1
ATOM 1533 N N . ALA A 1 204 ? 40.373 -8.534 -5.442 1.00 55.88 204 ALA A N 1
ATOM 1534 C CA . ALA A 1 204 ? 41.279 -8.166 -4.340 1.00 55.88 204 ALA A CA 1
ATOM 1535 C C . ALA A 1 204 ? 42.229 -9.294 -3.862 1.00 55.88 204 ALA A C 1
ATOM 1537 O O . ALA A 1 204 ? 43.024 -9.098 -2.940 1.00 55.88 204 ALA A O 1
ATOM 1538 N N . GLY A 1 205 ? 42.201 -10.467 -4.498 1.00 54.75 205 GLY A N 1
ATOM 1539 C CA . GLY A 1 205 ? 43.113 -11.585 -4.243 1.00 54.75 205 GLY A CA 1
ATOM 1540 C C . GLY A 1 205 ? 44.354 -11.583 -5.140 1.00 54.75 205 GLY A C 1
ATOM 1541 O O . GLY A 1 205 ? 44.641 -12.602 -5.758 1.00 54.75 205 GLY A O 1
ATOM 1542 N N . GLY A 1 206 ? 45.085 -10.470 -5.264 1.00 50.75 206 GLY A N 1
ATOM 1543 C CA . GLY A 1 206 ? 46.297 -10.460 -6.093 1.00 50.75 206 GLY A CA 1
ATOM 1544 C C . GLY A 1 206 ? 46.970 -9.103 -6.284 1.00 50.75 206 GLY A C 1
ATOM 1545 O O . GLY A 1 206 ? 46.829 -8.489 -7.327 1.00 50.75 206 GLY A O 1
ATOM 1546 N N . GLY A 1 207 ? 47.746 -8.670 -5.287 1.00 49.59 207 GLY A N 1
ATOM 1547 C CA . GLY A 1 207 ? 48.965 -7.867 -5.466 1.00 49.59 207 GLY A CA 1
ATOM 1548 C C . GLY A 1 207 ? 48.914 -6.603 -6.338 1.00 49.59 207 GLY A C 1
ATOM 1549 O O . GLY A 1 207 ? 49.284 -6.639 -7.502 1.00 49.59 207 GLY A O 1
ATOM 1550 N N . GLY A 1 208 ? 48.682 -5.457 -5.692 1.00 53.75 208 GLY A N 1
ATOM 1551 C CA . GLY A 1 208 ? 49.492 -4.251 -5.912 1.00 53.75 208 GLY A CA 1
ATOM 1552 C C . GLY A 1 208 ? 49.225 -3.398 -7.161 1.00 53.75 208 GLY A C 1
ATOM 1553 O O . GLY A 1 208 ? 49.720 -3.675 -8.244 1.00 53.75 208 GLY A O 1
ATOM 1554 N N . GLY A 1 209 ? 48.621 -2.226 -6.933 1.00 54.19 209 GLY A N 1
ATOM 1555 C CA . GLY A 1 209 ? 48.918 -1.014 -7.708 1.00 54.19 209 GLY A CA 1
ATOM 1556 C C . GLY A 1 209 ? 47.995 -0.724 -8.892 1.00 54.19 209 GLY A C 1
ATOM 1557 O O . GLY A 1 209 ? 48.327 -1.010 -10.035 1.00 54.19 209 GLY A O 1
ATOM 1558 N N . GLY A 1 210 ? 46.871 -0.048 -8.638 1.00 49.38 210 GLY A N 1
ATOM 1559 C CA . GLY A 1 210 ? 46.006 0.437 -9.719 1.00 49.38 210 GLY A CA 1
ATOM 1560 C C . GLY A 1 210 ? 44.783 1.232 -9.267 1.00 49.38 210 GLY A C 1
ATOM 1561 O O . GLY A 1 210 ? 43.678 0.971 -9.731 1.00 49.38 210 GLY A O 1
ATOM 1562 N N . GLY A 1 211 ? 44.947 2.181 -8.342 1.00 54.91 211 GLY A N 1
ATOM 1563 C CA . GLY A 1 211 ? 43.858 3.049 -7.885 1.00 54.91 211 GLY A CA 1
ATOM 1564 C C . GLY A 1 211 ? 43.385 4.010 -8.983 1.00 54.91 211 GLY A C 1
ATOM 1565 O O . GLY A 1 211 ? 44.188 4.765 -9.522 1.00 54.91 211 GLY A O 1
ATOM 1566 N N . GLY A 1 212 ? 42.085 4.001 -9.302 1.00 57.62 212 GLY A N 1
ATOM 1567 C CA . GLY A 1 212 ? 41.454 5.123 -10.016 1.00 57.62 212 GLY A CA 1
ATOM 1568 C C . GLY A 1 212 ? 40.319 4.819 -10.998 1.00 57.62 212 GLY A C 1
ATOM 1569 O O . GLY A 1 212 ? 39.683 5.762 -11.454 1.00 57.62 212 GLY A O 1
ATOM 1570 N N . LYS A 1 213 ? 40.025 3.557 -11.351 1.00 58.09 213 LYS A N 1
ATOM 1571 C CA . LYS A 1 213 ? 38.996 3.263 -12.381 1.00 58.09 213 LYS A CA 1
ATOM 1572 C C . LYS A 1 213 ? 37.588 2.963 -11.847 1.00 58.09 213 LYS A C 1
ATOM 1574 O O . LYS A 1 213 ? 36.624 3.206 -12.566 1.00 58.09 213 LYS A O 1
ATOM 1579 N N . SER A 1 214 ? 37.447 2.495 -10.606 1.00 65.75 214 SER A N 1
ATOM 1580 C CA . SER A 1 214 ? 36.144 2.056 -10.067 1.00 65.75 214 SER A CA 1
ATOM 1581 C C . SER A 1 214 ? 35.193 3.216 -9.707 1.00 65.75 214 SER A C 1
ATOM 1583 O O . SER A 1 214 ? 33.988 3.144 -9.949 1.00 65.75 214 SER A O 1
ATOM 1585 N N . SER A 1 215 ? 35.724 4.354 -9.239 1.00 73.19 215 SER A N 1
ATOM 1586 C CA . SER A 1 215 ? 34.907 5.479 -8.749 1.00 73.19 215 SER A CA 1
ATOM 1587 C C . SER A 1 215 ? 34.030 6.132 -9.824 1.00 73.19 215 SER A C 1
ATOM 1589 O O . SER A 1 215 ? 32.903 6.537 -9.541 1.00 73.19 215 SER A O 1
ATOM 1591 N N . ASN A 1 216 ? 34.510 6.210 -11.070 1.00 77.75 216 ASN A N 1
ATOM 1592 C CA . ASN A 1 216 ? 33.758 6.846 -12.156 1.00 77.75 216 ASN A CA 1
ATOM 1593 C C . ASN A 1 216 ? 32.549 6.008 -12.598 1.00 77.75 216 ASN A C 1
ATOM 1595 O O . ASN A 1 216 ? 31.492 6.568 -12.884 1.00 77.75 216 ASN A O 1
ATOM 1599 N N . ALA A 1 217 ? 32.679 4.676 -12.625 1.00 80.31 217 ALA A N 1
ATOM 1600 C CA . ALA A 1 217 ? 31.585 3.784 -13.009 1.00 80.31 217 ALA A CA 1
ATOM 1601 C C . ALA A 1 217 ? 30.454 3.803 -11.968 1.00 80.31 217 ALA A C 1
ATOM 1603 O O . ALA A 1 217 ? 29.282 3.922 -12.327 1.00 80.31 217 ALA A O 1
ATOM 1604 N N . GLN A 1 218 ? 30.807 3.772 -10.680 1.00 83.62 218 GLN A N 1
ATOM 1605 C CA . GLN A 1 218 ? 29.837 3.853 -9.589 1.00 83.62 218 GLN A CA 1
ATOM 1606 C C . GLN A 1 218 ? 29.099 5.201 -9.572 1.00 83.62 218 GLN A C 1
ATOM 1608 O O . GLN A 1 218 ? 27.881 5.229 -9.394 1.00 83.62 218 GLN A O 1
ATOM 1613 N N . SER A 1 219 ? 29.811 6.305 -9.839 1.00 87.62 219 SER A N 1
ATOM 1614 C CA . SER A 1 219 ? 29.211 7.642 -9.951 1.00 87.62 219 SER A CA 1
ATOM 1615 C C . SER A 1 219 ? 28.136 7.703 -11.046 1.00 87.62 219 SER A C 1
ATOM 1617 O O . SER A 1 219 ? 27.023 8.166 -10.798 1.00 87.62 219 SER A O 1
ATOM 1619 N N . GLY A 1 220 ? 28.422 7.154 -12.234 1.00 93.38 220 GLY A N 1
ATOM 1620 C CA . GLY A 1 220 ? 27.461 7.144 -13.343 1.00 93.38 220 GLY A CA 1
ATOM 1621 C C . GLY A 1 220 ? 26.210 6.297 -13.071 1.00 93.38 220 GLY A C 1
ATOM 1622 O O . GLY A 1 220 ? 25.111 6.644 -13.509 1.00 93.38 220 GLY A O 1
ATOM 1623 N N . VAL A 1 221 ? 26.348 5.199 -12.323 1.00 93.69 221 VAL A N 1
ATOM 1624 C CA . VAL A 1 221 ? 25.217 4.337 -11.938 1.00 93.69 221 VAL A CA 1
ATOM 1625 C C . VAL A 1 221 ? 24.312 5.031 -10.927 1.00 93.69 221 VAL A C 1
ATOM 1627 O O . VAL A 1 221 ? 23.091 5.017 -11.086 1.00 93.69 221 VAL A O 1
ATOM 1630 N N . GLU A 1 222 ? 24.896 5.661 -9.911 1.00 95.31 222 GLU A N 1
ATOM 1631 C CA . GLU A 1 222 ? 24.147 6.420 -8.910 1.00 95.31 222 GLU A CA 1
ATOM 1632 C C . GLU A 1 222 ? 23.413 7.614 -9.544 1.00 95.31 222 GLU A C 1
ATOM 1634 O O . GLU A 1 222 ? 22.235 7.837 -9.258 1.00 95.31 222 GLU A O 1
ATOM 1639 N N . GLU A 1 223 ? 24.063 8.343 -10.458 1.00 96.62 223 GLU A N 1
ATOM 1640 C CA . GLU A 1 223 ? 23.436 9.432 -11.215 1.00 96.62 223 GLU A CA 1
ATOM 1641 C C . GLU A 1 223 ? 22.247 8.933 -12.048 1.00 96.62 223 GLU A C 1
ATOM 1643 O O . GLU A 1 223 ? 21.160 9.518 -12.000 1.00 96.62 223 GLU A O 1
ATOM 1648 N N . PHE A 1 224 ? 22.411 7.808 -12.752 1.00 96.62 224 PHE A N 1
ATOM 1649 C CA . PHE A 1 224 ? 21.316 7.178 -13.485 1.00 96.62 224 PHE A CA 1
ATOM 1650 C C . PHE A 1 224 ? 20.149 6.795 -12.567 1.00 96.62 224 PHE A C 1
ATOM 1652 O O . PHE A 1 224 ? 19.003 7.114 -12.883 1.00 96.62 224 PHE A O 1
ATOM 1659 N N . LEU A 1 225 ? 20.415 6.121 -11.445 1.00 97.19 225 LEU A N 1
ATOM 1660 C CA . LEU A 1 225 ? 19.370 5.687 -10.517 1.00 97.19 225 LEU A CA 1
ATOM 1661 C C . LEU A 1 225 ? 18.626 6.882 -9.918 1.00 97.19 225 LEU A C 1
ATOM 1663 O O . LEU A 1 225 ? 17.396 6.875 -9.855 1.00 97.19 225 LEU A O 1
ATOM 1667 N N . ARG A 1 226 ? 19.344 7.953 -9.571 1.00 97.38 226 ARG A N 1
ATOM 1668 C CA . ARG A 1 226 ? 18.733 9.203 -9.113 1.00 97.38 226 ARG A CA 1
ATOM 1669 C C . ARG A 1 226 ? 17.823 9.811 -10.178 1.00 97.38 226 ARG A C 1
ATOM 1671 O O . ARG A 1 226 ? 16.693 10.182 -9.865 1.00 97.38 226 ARG A O 1
ATOM 1678 N N . ALA A 1 227 ? 18.267 9.848 -11.435 1.00 97.50 227 ALA A N 1
ATOM 1679 C CA . ALA A 1 227 ? 17.455 10.317 -12.558 1.00 97.50 227 ALA A CA 1
ATOM 1680 C C . ALA A 1 227 ? 16.249 9.401 -12.855 1.00 97.50 227 ALA A C 1
ATOM 1682 O O . ALA A 1 227 ? 15.216 9.873 -13.329 1.00 97.50 227 ALA A O 1
ATOM 1683 N N . ALA A 1 228 ? 16.355 8.101 -12.563 1.00 98.00 228 ALA A N 1
ATOM 1684 C CA . ALA A 1 228 ? 15.298 7.116 -12.775 1.00 98.00 228 ALA A CA 1
ATOM 1685 C C . ALA A 1 228 ? 14.238 7.083 -11.659 1.00 98.00 228 ALA A C 1
ATOM 1687 O O . ALA A 1 228 ? 13.129 6.604 -11.912 1.00 98.00 228 ALA A O 1
ATOM 1688 N N . SER A 1 229 ? 14.541 7.607 -10.465 1.00 98.06 229 SER A N 1
ATOM 1689 C CA . SER A 1 229 ? 13.633 7.599 -9.309 1.00 98.06 229 SER A CA 1
ATOM 1690 C C . SER A 1 229 ? 12.281 8.247 -9.632 1.00 98.06 229 SER A C 1
ATOM 1692 O O . SER A 1 229 ? 11.246 7.578 -9.619 1.00 98.06 229 SER A O 1
ATOM 1694 N N . ARG A 1 230 ? 12.280 9.523 -10.045 1.00 97.06 230 ARG A N 1
ATOM 1695 C CA . ARG A 1 230 ? 11.036 10.257 -10.330 1.00 97.06 230 ARG A CA 1
ATOM 1696 C C . ARG A 1 230 ? 10.196 9.605 -11.442 1.00 97.06 230 ARG A C 1
ATOM 1698 O O . ARG A 1 230 ? 9.019 9.360 -11.193 1.00 97.06 230 ARG A O 1
ATOM 1705 N N . PRO A 1 231 ? 10.742 9.253 -12.624 1.00 97.88 231 PRO A N 1
ATOM 1706 C CA . PRO A 1 231 ? 9.983 8.527 -13.645 1.00 97.88 231 PRO A CA 1
ATOM 1707 C C . PRO A 1 231 ? 9.385 7.201 -13.155 1.00 97.88 231 PRO A C 1
ATOM 1709 O O . PRO A 1 231 ? 8.274 6.858 -13.557 1.00 97.88 231 PRO A O 1
ATOM 1712 N N . THR A 1 232 ? 10.090 6.471 -12.284 1.00 97.88 232 THR A N 1
ATOM 1713 C CA . THR A 1 232 ? 9.609 5.206 -11.703 1.00 97.88 232 THR A CA 1
ATOM 1714 C C . THR A 1 232 ? 8.400 5.442 -10.801 1.00 97.88 232 THR A C 1
ATOM 1716 O O . THR A 1 232 ? 7.368 4.791 -10.978 1.00 97.88 232 THR A O 1
ATOM 1719 N N . LEU A 1 233 ? 8.497 6.408 -9.882 1.00 97.12 233 LEU A N 1
ATOM 1720 C CA . LEU A 1 233 ? 7.409 6.775 -8.971 1.00 97.12 233 LEU A CA 1
ATOM 1721 C C . LEU A 1 233 ? 6.195 7.319 -9.733 1.00 97.12 233 LEU A C 1
ATOM 1723 O O . LEU A 1 233 ? 5.071 6.871 -9.509 1.00 97.12 233 LEU A O 1
ATOM 1727 N N . SER A 1 234 ? 6.414 8.222 -10.695 1.00 95.69 234 SER A N 1
ATOM 1728 C CA . SER A 1 234 ? 5.343 8.774 -11.532 1.00 95.69 234 SER A CA 1
ATOM 1729 C C . SER A 1 234 ? 4.630 7.694 -12.346 1.00 95.69 234 SER A C 1
ATOM 1731 O O . SER A 1 234 ? 3.406 7.732 -12.477 1.00 95.69 234 SER A O 1
ATOM 1733 N N . HIS A 1 235 ? 5.370 6.714 -12.874 1.00 96.88 235 HIS A N 1
ATOM 1734 C CA . HIS A 1 235 ? 4.765 5.615 -13.621 1.00 96.88 235 HIS A CA 1
ATOM 1735 C C . HIS A 1 235 ? 3.954 4.687 -12.715 1.00 96.88 235 HIS A C 1
ATOM 1737 O O . HIS A 1 235 ? 2.834 4.331 -13.072 1.00 96.88 235 HIS A O 1
ATOM 1743 N N . LEU A 1 236 ? 4.451 4.343 -11.521 1.00 95.75 236 LEU A N 1
ATOM 1744 C CA . LEU A 1 236 ? 3.672 3.554 -10.561 1.00 95.75 236 LEU A CA 1
ATOM 1745 C C . LEU A 1 236 ? 2.381 4.280 -10.139 1.00 95.75 236 LEU A C 1
ATOM 1747 O O . LEU A 1 236 ? 1.315 3.667 -10.127 1.00 95.75 236 LEU A O 1
ATOM 1751 N N . ALA A 1 237 ? 2.450 5.586 -9.872 1.00 94.12 237 ALA A N 1
ATOM 1752 C CA . ALA A 1 237 ? 1.273 6.397 -9.560 1.00 94.12 237 ALA A CA 1
ATOM 1753 C C . ALA A 1 237 ? 0.256 6.424 -10.717 1.00 94.12 237 ALA A C 1
ATOM 1755 O O . ALA A 1 237 ? -0.951 6.321 -10.496 1.00 94.12 237 ALA A O 1
ATOM 1756 N N . TRP A 1 238 ? 0.722 6.521 -11.969 1.00 95.19 238 TRP A N 1
ATOM 1757 C CA . TRP A 1 238 ? -0.140 6.364 -13.145 1.00 95.19 238 TRP A CA 1
ATOM 1758 C C . TRP A 1 238 ? -0.790 4.971 -13.204 1.00 95.19 238 TRP A C 1
ATOM 1760 O O . TRP A 1 238 ? -1.993 4.881 -13.451 1.00 95.19 238 TRP A O 1
ATOM 1770 N N . ARG A 1 239 ? -0.052 3.889 -12.908 1.00 95.44 239 ARG A N 1
ATOM 1771 C CA . ARG A 1 239 ? -0.624 2.529 -12.879 1.00 95.44 239 ARG A CA 1
ATOM 1772 C C . ARG A 1 239 ? -1.746 2.412 -11.854 1.00 95.44 239 ARG A C 1
ATOM 1774 O O . ARG A 1 239 ? -2.802 1.900 -12.203 1.00 95.44 239 ARG A O 1
ATOM 1781 N N . PHE A 1 240 ? -1.559 2.920 -10.633 1.00 94.75 240 PHE A N 1
ATOM 1782 C CA . PHE A 1 240 ? -2.618 2.903 -9.618 1.00 94.75 240 PHE A CA 1
ATOM 1783 C C . PHE A 1 240 ? -3.855 3.700 -10.042 1.00 94.75 240 PHE A C 1
ATOM 1785 O O . PHE A 1 240 ? -4.969 3.206 -9.878 1.00 94.75 240 PHE A O 1
ATOM 1792 N N . ARG A 1 241 ? -3.671 4.878 -10.658 1.00 93.31 241 ARG A N 1
ATOM 1793 C CA . ARG A 1 241 ? -4.772 5.657 -11.254 1.00 93.31 241 ARG A CA 1
ATOM 1794 C C . ARG A 1 241 ? -5.570 4.831 -12.260 1.00 93.31 241 ARG A C 1
ATOM 1796 O O . ARG A 1 241 ? -6.793 4.800 -12.200 1.00 93.31 241 ARG A O 1
ATOM 1803 N N . ARG A 1 242 ? -4.877 4.120 -13.151 1.00 95.12 242 ARG A N 1
ATOM 1804 C CA . ARG A 1 242 ? -5.513 3.246 -14.146 1.00 95.12 242 ARG A CA 1
ATOM 1805 C C . ARG A 1 242 ? -6.151 2.000 -13.544 1.00 95.12 242 ARG A C 1
ATOM 1807 O O . ARG A 1 242 ? -7.188 1.564 -14.021 1.00 95.12 242 ARG A O 1
ATOM 1814 N N . TRP A 1 243 ? -5.569 1.417 -12.502 1.00 95.06 243 TRP A N 1
ATOM 1815 C CA . TRP A 1 243 ? -6.178 0.287 -11.795 1.00 95.06 243 TRP A CA 1
ATOM 1816 C C . TRP A 1 243 ? -7.502 0.692 -11.159 1.00 95.06 243 TRP A C 1
ATOM 1818 O O . TRP A 1 243 ? -8.516 0.027 -11.360 1.00 95.06 243 TRP A O 1
ATOM 1828 N N . TYR A 1 244 ? -7.521 1.818 -10.453 1.00 95.12 244 TYR A N 1
ATOM 1829 C CA . TYR A 1 244 ? -8.715 2.278 -9.754 1.00 95.12 244 TYR A CA 1
ATOM 1830 C C . TYR A 1 244 ? -9.715 3.034 -10.632 1.00 95.12 244 TYR A C 1
ATOM 1832 O O . TYR A 1 244 ? -10.798 3.358 -10.152 1.00 95.12 244 TYR A O 1
ATOM 1840 N N . SER A 1 245 ? -9.431 3.223 -11.926 1.00 93.19 245 SER A N 1
ATOM 1841 C CA . SER A 1 245 ? -10.459 3.605 -12.900 1.00 93.19 245 SER A CA 1
ATOM 1842 C C . SER A 1 245 ? -11.350 2.426 -13.313 1.00 93.19 245 SER A C 1
ATOM 1844 O O . SER A 1 245 ? -12.397 2.649 -13.916 1.00 93.19 245 SER A O 1
ATOM 1846 N N . ASN A 1 246 ? -10.977 1.177 -12.996 1.00 96.12 246 ASN A N 1
ATOM 1847 C CA . ASN A 1 246 ? -11.855 0.018 -13.159 1.00 96.12 246 ASN A CA 1
ATOM 1848 C C . ASN A 1 246 ? -12.789 -0.116 -11.938 1.00 96.12 246 ASN A C 1
ATOM 1850 O O . ASN A 1 246 ? -12.307 -0.379 -10.830 1.00 96.12 246 ASN A O 1
ATOM 1854 N N . PRO A 1 247 ? -14.122 0.008 -12.111 1.00 96.94 247 PRO A N 1
ATOM 1855 C CA . PRO A 1 247 ? -15.055 -0.001 -10.985 1.00 96.94 247 PRO A CA 1
ATOM 1856 C C . PRO A 1 247 ? -15.076 -1.320 -10.209 1.00 96.94 247 PRO A C 1
ATOM 1858 O O . PRO A 1 247 ? -15.254 -1.308 -8.993 1.00 96.94 247 PRO A O 1
ATOM 1861 N N . ALA A 1 248 ? -14.886 -2.458 -10.883 1.00 98.00 248 ALA A N 1
ATOM 1862 C CA . ALA A 1 248 ? -14.902 -3.768 -10.238 1.00 98.00 248 ALA A CA 1
ATOM 1863 C C . ALA A 1 248 ? -13.658 -3.975 -9.363 1.00 98.00 248 ALA A C 1
ATOM 1865 O O . ALA A 1 248 ? -13.776 -4.427 -8.223 1.00 98.00 248 ALA A O 1
ATOM 1866 N N . LEU A 1 249 ? -12.481 -3.587 -9.864 1.00 97.44 249 LEU A N 1
ATOM 1867 C CA . LEU A 1 249 ? -11.235 -3.594 -9.101 1.00 97.44 249 LEU A CA 1
ATOM 1868 C C . LEU A 1 249 ? -11.314 -2.647 -7.905 1.00 97.44 249 LEU A C 1
ATOM 1870 O O . LEU A 1 249 ? -11.024 -3.057 -6.780 1.00 97.44 249 LEU A O 1
ATOM 1874 N N . LEU A 1 250 ? -11.766 -1.410 -8.125 1.00 97.38 250 LEU A N 1
ATOM 1875 C CA . LEU A 1 250 ? -11.935 -0.445 -7.046 1.00 97.38 250 LEU A CA 1
ATOM 1876 C C . LEU A 1 250 ? -12.908 -0.966 -5.981 1.00 97.38 250 LEU A C 1
ATOM 1878 O O . LEU A 1 250 ? -12.566 -0.956 -4.802 1.00 97.38 250 LEU A O 1
ATOM 1882 N N . ALA A 1 251 ? -14.078 -1.477 -6.373 1.00 97.88 251 ALA A N 1
ATOM 1883 C CA . ALA A 1 251 ? -15.067 -2.013 -5.440 1.00 97.88 251 ALA A CA 1
ATOM 1884 C C . ALA A 1 251 ? -14.540 -3.222 -4.650 1.00 97.88 251 ALA A C 1
ATOM 1886 O O . ALA A 1 251 ? -14.807 -3.328 -3.453 1.00 97.88 251 ALA A O 1
ATOM 1887 N N . ALA A 1 252 ? -13.771 -4.116 -5.282 1.00 97.88 252 ALA A N 1
ATOM 1888 C CA . ALA A 1 252 ? -13.182 -5.275 -4.609 1.00 97.88 252 ALA A CA 1
ATOM 1889 C C . ALA A 1 252 ? -12.203 -4.874 -3.489 1.00 97.88 252 ALA A C 1
ATOM 1891 O O . ALA A 1 252 ? -12.140 -5.554 -2.455 1.00 97.88 252 ALA A O 1
ATOM 1892 N N . VAL A 1 253 ? -11.473 -3.769 -3.683 1.00 97.12 253 VAL A N 1
ATOM 1893 C CA . VAL A 1 253 ? -10.518 -3.220 -2.710 1.00 97.12 253 VAL A CA 1
ATOM 1894 C C . VAL A 1 253 ? -11.213 -2.367 -1.647 1.00 97.12 253 VAL A C 1
ATOM 1896 O O . VAL A 1 253 ? -10.966 -2.561 -0.460 1.00 97.12 253 VAL A O 1
ATOM 1899 N N . SER A 1 254 ? -12.081 -1.435 -2.047 1.00 97.62 254 SER A N 1
ATOM 1900 C CA . SER A 1 254 ? -12.573 -0.363 -1.172 1.00 97.62 254 SER A CA 1
ATOM 1901 C C . SER A 1 254 ? -13.896 -0.671 -0.474 1.00 97.62 254 SER A C 1
ATOM 1903 O O . SER A 1 254 ? -14.097 -0.242 0.661 1.00 97.62 254 SER A O 1
ATOM 1905 N N . ALA A 1 255 ? -14.803 -1.435 -1.091 1.00 97.94 255 ALA A N 1
ATOM 1906 C CA . ALA A 1 255 ? -16.129 -1.659 -0.514 1.00 97.94 255 ALA A CA 1
ATOM 1907 C C . ALA A 1 255 ? -16.104 -2.455 0.808 1.00 97.94 255 ALA A C 1
ATOM 1909 O O . ALA A 1 255 ? -16.837 -2.081 1.724 1.00 97.94 255 ALA A O 1
ATOM 1910 N N . PRO A 1 256 ? -15.298 -3.523 0.966 1.00 97.56 256 PRO A N 1
ATOM 1911 C CA . PRO A 1 256 ? -15.235 -4.284 2.215 1.00 97.56 256 PRO A CA 1
ATOM 1912 C C . PRO A 1 256 ? -14.835 -3.446 3.446 1.00 97.56 256 PRO A C 1
ATOM 1914 O O . PRO A 1 256 ? -15.595 -3.467 4.417 1.00 97.56 256 PRO A O 1
ATOM 1917 N N . PRO A 1 257 ? -13.729 -2.670 3.432 1.00 97.31 257 PRO A N 1
ATOM 1918 C CA . PRO A 1 257 ? -13.384 -1.825 4.571 1.00 97.31 257 PRO A CA 1
ATOM 1919 C C . PRO A 1 257 ? -14.366 -0.656 4.743 1.00 97.31 257 PRO A C 1
ATOM 1921 O O . PRO A 1 257 ? -14.698 -0.318 5.876 1.00 97.31 257 PRO A O 1
ATOM 1924 N N . LEU A 1 258 ? -14.916 -0.083 3.661 1.00 97.69 258 LEU A N 1
ATOM 1925 C CA . LEU A 1 258 ? -15.933 0.975 3.766 1.00 97.69 258 LEU A CA 1
ATOM 1926 C C . LEU A 1 258 ? -17.218 0.497 4.447 1.00 97.69 258 LEU A C 1
ATOM 1928 O O . LEU A 1 258 ? -17.740 1.206 5.298 1.00 97.69 258 LEU A O 1
ATOM 1932 N N . ARG A 1 259 ? -17.712 -0.705 4.127 1.00 97.81 259 ARG A N 1
ATOM 1933 C CA . ARG A 1 259 ? -18.894 -1.286 4.793 1.00 97.81 259 ARG A CA 1
ATOM 1934 C C . ARG A 1 259 ? -18.648 -1.539 6.274 1.00 97.81 259 ARG A C 1
ATOM 1936 O O . ARG A 1 259 ? -19.559 -1.396 7.085 1.00 97.81 259 ARG A O 1
ATOM 1943 N N . GLU A 1 260 ? -17.432 -1.944 6.623 1.00 96.00 260 GLU A N 1
ATOM 1944 C CA . GLU A 1 260 ? -17.043 -2.125 8.017 1.00 96.00 260 GLU A CA 1
ATOM 1945 C C . GLU A 1 260 ? -17.042 -0.789 8.769 1.00 96.00 260 GLU A C 1
ATOM 1947 O O . GLU A 1 260 ? -17.683 -0.681 9.813 1.00 96.00 260 GLU A O 1
ATOM 1952 N N . ILE A 1 261 ? -16.409 0.239 8.197 1.00 96.12 261 ILE A N 1
ATOM 1953 C CA . ILE A 1 261 ? -16.386 1.597 8.754 1.00 96.12 261 ILE A CA 1
ATOM 1954 C C . ILE A 1 261 ? -17.811 2.159 8.871 1.00 96.12 261 ILE A C 1
ATOM 1956 O O . ILE A 1 261 ? -18.187 2.663 9.924 1.00 96.12 261 ILE A O 1
ATOM 1960 N N . GLU A 1 262 ? -18.631 2.027 7.828 1.00 96.44 262 GLU A N 1
ATOM 1961 C CA . GLU A 1 262 ? -20.031 2.464 7.810 1.00 96.44 262 GLU A CA 1
ATOM 1962 C C . GLU A 1 262 ? -20.847 1.792 8.921 1.00 96.44 262 GLU A C 1
ATOM 1964 O O . GLU A 1 262 ? -21.599 2.459 9.637 1.00 96.44 262 GLU A O 1
ATOM 1969 N N . ARG A 1 263 ? -20.701 0.472 9.087 1.00 95.31 263 ARG A N 1
ATOM 1970 C CA . ARG A 1 263 ? -21.366 -0.277 10.158 1.00 95.31 263 ARG A CA 1
ATOM 1971 C C . ARG A 1 263 ? -20.945 0.249 11.526 1.00 95.31 263 ARG A C 1
ATOM 1973 O O . ARG A 1 263 ? -21.811 0.499 12.360 1.00 95.31 263 ARG A O 1
ATOM 1980 N N . ASP A 1 264 ? -19.649 0.441 11.744 1.00 93.00 264 ASP A N 1
ATOM 1981 C CA . ASP A 1 264 ? -19.121 0.934 13.015 1.00 93.00 264 ASP A CA 1
ATOM 1982 C C . ASP A 1 264 ? -19.614 2.360 13.316 1.00 93.00 264 ASP A C 1
ATOM 1984 O O . ASP A 1 264 ? -20.016 2.647 14.446 1.00 93.00 264 ASP A O 1
ATOM 1988 N N . MET A 1 265 ? -19.688 3.227 12.300 1.00 94.75 265 MET A N 1
ATOM 1989 C CA . MET A 1 265 ? -20.284 4.561 12.417 1.00 94.75 265 MET A CA 1
ATOM 1990 C C . MET A 1 265 ? -21.771 4.485 12.783 1.00 94.75 265 MET A C 1
ATOM 1992 O O . MET A 1 265 ? -22.209 5.170 13.704 1.00 94.75 265 MET A O 1
ATOM 1996 N N . ARG A 1 266 ? -22.556 3.628 12.116 1.00 93.94 266 ARG A N 1
ATOM 1997 C CA . ARG A 1 266 ? -23.985 3.431 12.430 1.00 93.94 266 ARG A CA 1
ATOM 1998 C C . ARG A 1 266 ? -24.201 2.923 13.849 1.00 93.94 266 ARG A C 1
ATOM 2000 O O . ARG A 1 266 ? -25.087 3.423 14.537 1.00 93.94 266 ARG A O 1
ATOM 2007 N N . CYS A 1 267 ? -23.388 1.966 14.296 1.00 90.44 267 CYS A N 1
ATOM 2008 C CA . CYS A 1 267 ? -23.424 1.493 15.674 1.00 90.44 267 CYS A CA 1
ATOM 2009 C C . CYS A 1 267 ? -23.142 2.636 16.652 1.00 90.44 267 CYS A C 1
ATOM 2011 O O . CYS A 1 267 ? -23.872 2.767 17.625 1.00 90.44 267 CYS A O 1
ATOM 2013 N N . ALA A 1 268 ? -22.156 3.495 16.369 1.00 91.31 268 ALA A N 1
ATOM 2014 C CA . ALA A 1 268 ? -21.831 4.642 17.215 1.00 91.31 268 ALA A CA 1
ATOM 2015 C C . ALA A 1 268 ? -22.982 5.660 17.325 1.00 91.31 268 ALA A C 1
ATOM 2017 O O . ALA A 1 268 ? -23.197 6.217 18.399 1.00 91.31 268 ALA A O 1
ATOM 2018 N N . PHE A 1 269 ? -23.740 5.886 16.245 1.00 89.75 269 PHE A N 1
ATOM 2019 C CA . PHE A 1 269 ? -24.911 6.775 16.258 1.00 89.75 269 PHE A CA 1
ATOM 2020 C C . PHE A 1 269 ? -26.072 6.247 17.106 1.00 89.75 269 PHE A C 1
ATOM 2022 O O . PHE A 1 269 ? -26.840 7.044 17.634 1.00 89.75 269 PHE A O 1
ATOM 2029 N N . GLY A 1 270 ? -26.211 4.924 17.223 1.00 87.25 270 GLY A N 1
ATOM 2030 C CA . GLY A 1 270 ? -27.271 4.290 18.009 1.00 87.25 270 GLY A CA 1
ATOM 2031 C C . GLY A 1 270 ? -26.958 4.136 19.499 1.00 87.25 270 GLY A C 1
ATOM 2032 O O . GLY A 1 270 ? -27.769 3.554 20.212 1.00 87.25 270 GLY A O 1
ATOM 2033 N N . MET A 1 271 ? -25.790 4.586 19.970 1.00 87.00 271 MET A N 1
ATOM 2034 C CA . MET A 1 271 ? -25.411 4.474 21.381 1.00 87.00 271 MET A CA 1
ATOM 2035 C C . MET A 1 271 ? -26.010 5.622 22.193 1.00 87.00 271 MET A C 1
ATOM 2037 O O . MET A 1 271 ? -25.752 6.794 21.911 1.00 87.00 271 MET A O 1
ATOM 2041 N N . ASP A 1 272 ? -26.762 5.275 23.237 1.00 82.19 272 ASP A N 1
ATOM 2042 C CA . ASP A 1 272 ? -27.247 6.239 24.219 1.00 82.19 272 ASP A CA 1
ATOM 2043 C C . ASP A 1 272 ? -26.071 6.883 24.973 1.00 82.19 272 ASP A C 1
ATOM 2045 O O . ASP A 1 272 ? -25.016 6.283 25.193 1.00 82.19 272 ASP A O 1
ATOM 2049 N N . SER A 1 273 ? -26.245 8.133 25.400 1.00 75.19 273 SER A N 1
ATOM 2050 C CA . SER A 1 273 ? -25.213 8.912 26.099 1.00 75.19 273 SER A CA 1
ATOM 2051 C C . SER A 1 273 ? -24.904 8.418 27.522 1.00 75.19 273 SER A C 1
ATOM 2053 O O . SER A 1 273 ? -24.043 8.986 28.196 1.00 75.19 273 SER A O 1
ATOM 2055 N N . THR A 1 274 ? -25.575 7.369 28.000 1.00 76.31 274 THR A N 1
ATOM 2056 C CA . THR A 1 274 ? -25.514 6.908 29.388 1.00 76.31 274 THR A CA 1
ATOM 2057 C C . THR A 1 274 ? -24.572 5.712 29.559 1.00 76.31 274 THR A C 1
ATOM 2059 O O . THR A 1 274 ? -24.946 4.548 29.466 1.00 76.31 274 THR A O 1
ATOM 2062 N N . GLY A 1 275 ? -23.311 6.008 29.882 1.00 76.19 275 GLY A N 1
ATOM 2063 C CA . GLY A 1 275 ? -22.387 5.051 30.509 1.00 76.19 275 GLY A CA 1
ATOM 2064 C C . GLY A 1 275 ? -21.647 4.078 29.582 1.00 76.19 275 GLY A C 1
ATOM 2065 O O . GLY A 1 275 ? -20.732 3.400 30.047 1.00 76.19 275 GLY A O 1
ATOM 2066 N N . THR A 1 276 ? -21.959 4.020 28.285 1.00 85.50 276 THR A N 1
ATOM 2067 C CA . THR A 1 276 ? -21.177 3.224 27.323 1.00 85.50 276 THR A CA 1
ATOM 2068 C C . THR A 1 276 ? -20.015 4.024 26.736 1.00 85.50 276 THR A C 1
ATOM 2070 O O . THR A 1 276 ? -20.202 5.152 26.277 1.00 85.50 276 THR A O 1
ATOM 2073 N N . LYS A 1 277 ? -18.814 3.431 26.704 1.00 90.62 277 LYS A N 1
ATOM 2074 C CA . LYS A 1 277 ? -17.639 4.035 26.056 1.00 90.62 277 LYS A CA 1
ATOM 2075 C C . LYS A 1 277 ? -17.873 4.201 24.553 1.00 90.62 277 LYS A C 1
ATOM 2077 O O . LYS A 1 277 ? -18.408 3.298 23.909 1.00 90.62 277 LYS A O 1
ATOM 2082 N N . ARG A 1 278 ? -17.436 5.326 23.985 1.00 90.69 278 ARG A N 1
ATOM 2083 C CA . ARG A 1 278 ? -17.563 5.595 22.543 1.00 90.69 278 ARG A CA 1
ATOM 2084 C C . ARG A 1 278 ? -16.557 4.749 21.757 1.00 90.69 278 ARG A C 1
ATOM 2086 O O . ARG A 1 278 ? -15.417 4.628 22.199 1.00 90.69 278 ARG A O 1
ATOM 2093 N N . PRO A 1 279 ? -16.918 4.170 20.603 1.00 92.62 279 PRO A N 1
ATOM 2094 C CA . PRO A 1 279 ? -15.981 3.361 19.836 1.00 92.62 279 PRO A CA 1
ATOM 2095 C C . PRO A 1 279 ? -14.853 4.231 19.270 1.00 92.62 279 PRO A C 1
ATOM 2097 O O . PRO A 1 279 ? -15.108 5.251 18.635 1.00 92.62 279 PRO A O 1
ATOM 2100 N N . PHE A 1 280 ? -13.610 3.795 19.462 1.00 94.69 280 PHE A N 1
ATOM 2101 C CA . PHE A 1 280 ? -12.427 4.344 18.801 1.00 94.69 280 PHE A CA 1
ATOM 2102 C C . PHE A 1 280 ? -11.756 3.200 18.039 1.00 94.69 280 PHE A C 1
ATOM 2104 O O . PHE A 1 280 ? -11.292 2.228 18.639 1.00 94.69 280 PHE A O 1
ATOM 2111 N N . ARG A 1 281 ? -11.762 3.259 16.706 1.00 95.44 281 ARG A N 1
ATOM 2112 C CA . ARG A 1 281 ? -11.309 2.160 15.841 1.00 95.44 281 ARG A CA 1
ATOM 2113 C C . ARG A 1 281 ? -10.049 2.561 15.091 1.00 95.44 281 ARG A C 1
ATOM 2115 O O . ARG A 1 281 ? -10.029 3.591 14.428 1.00 95.44 281 ARG A O 1
ATOM 2122 N N . ILE A 1 282 ? -9.016 1.731 15.188 1.00 97.12 282 ILE A N 1
ATOM 2123 C CA . ILE A 1 282 ? -7.738 1.916 14.496 1.00 97.12 282 ILE A CA 1
ATOM 2124 C C . ILE A 1 282 ? -7.586 0.781 13.486 1.00 97.12 282 ILE A C 1
ATOM 2126 O O . ILE A 1 282 ? -7.673 -0.388 13.854 1.00 97.12 282 ILE A O 1
ATOM 2130 N N . TYR A 1 283 ? -7.333 1.119 12.223 1.00 97.62 283 TYR A N 1
ATOM 2131 C CA . TYR A 1 283 ? -7.127 0.156 11.142 1.00 97.62 283 TYR A CA 1
ATOM 2132 C C . TYR A 1 283 ? -5.699 0.282 10.602 1.00 97.62 283 TYR A C 1
ATOM 2134 O O . TYR A 1 283 ? -5.399 1.173 9.813 1.00 97.62 283 TYR A O 1
ATOM 2142 N N . SER A 1 284 ? -4.808 -0.611 11.028 1.00 97.88 284 SER A N 1
ATOM 2143 C CA . SER A 1 284 ? -3.420 -0.651 10.562 1.00 97.88 284 SER A CA 1
ATOM 2144 C C . SER A 1 284 ? -3.282 -1.570 9.350 1.00 97.88 284 SER A C 1
ATOM 2146 O O . SER A 1 284 ? -3.423 -2.791 9.457 1.00 97.88 284 SER A O 1
ATOM 2148 N N . CYS A 1 285 ? -3.033 -0.973 8.189 1.00 97.69 285 CYS A N 1
ATOM 2149 C CA . CYS A 1 285 ? -3.131 -1.629 6.888 1.00 97.69 285 CYS A CA 1
ATOM 2150 C C . CYS A 1 285 ? -2.010 -1.176 5.935 1.00 97.69 285 CYS A C 1
ATOM 2152 O O . CYS A 1 285 ? -0.926 -0.794 6.378 1.00 97.69 285 CYS A O 1
ATOM 2154 N N . HIS A 1 286 ? -2.238 -1.285 4.627 1.00 96.12 286 HIS A N 1
ATOM 2155 C CA . HIS A 1 286 ? -1.253 -0.979 3.595 1.00 96.12 286 HIS A CA 1
ATOM 2156 C C . HIS A 1 286 ? -1.595 0.314 2.848 1.00 96.12 286 HIS A C 1
ATOM 2158 O O . HIS A 1 286 ? -2.736 0.778 2.841 1.00 96.12 286 HIS A O 1
ATOM 2164 N N . ASP A 1 287 ? -0.599 0.856 2.160 1.00 93.62 287 ASP A N 1
ATOM 2165 C CA . ASP A 1 287 ? -0.743 1.956 1.206 1.00 93.62 287 ASP A CA 1
ATOM 2166 C C . ASP A 1 287 ? -1.846 1.691 0.168 1.00 93.62 287 ASP A C 1
ATOM 2168 O O . ASP A 1 287 ? -2.688 2.554 -0.075 1.00 93.62 287 ASP A O 1
ATOM 2172 N N . VAL A 1 288 ? -1.918 0.472 -0.374 1.00 92.69 288 VAL A N 1
ATOM 2173 C CA . VAL A 1 288 ? -2.960 0.060 -1.326 1.00 92.69 288 VAL A CA 1
ATOM 2174 C C . VAL A 1 288 ? -4.369 0.116 -0.730 1.00 92.69 288 VAL A C 1
ATOM 2176 O O . VAL A 1 288 ? -5.312 0.438 -1.453 1.00 92.69 288 VAL A O 1
ATOM 2179 N N . THR A 1 289 ? -4.520 -0.143 0.574 1.00 95.44 289 THR A N 1
ATOM 2180 C CA . THR A 1 289 ? -5.800 -0.048 1.292 1.00 95.44 289 THR A CA 1
ATOM 2181 C C . THR A 1 289 ? -6.234 1.407 1.393 1.00 95.44 289 THR A C 1
ATOM 2183 O O . THR A 1 289 ? -7.351 1.744 1.005 1.00 95.44 289 THR A O 1
ATOM 2186 N N . LEU A 1 290 ? -5.336 2.278 1.868 1.00 95.62 290 LEU A N 1
ATOM 2187 C CA . LEU A 1 290 ? -5.608 3.707 1.999 1.00 95.62 290 LEU A CA 1
ATOM 2188 C C . LEU A 1 290 ? -5.927 4.328 0.637 1.00 95.62 290 LEU A C 1
ATOM 2190 O O . LEU A 1 290 ? -6.914 5.046 0.500 1.00 95.62 290 LEU A O 1
ATOM 2194 N N . LEU A 1 291 ? -5.137 3.999 -0.385 1.00 94.19 291 LEU A N 1
ATOM 2195 C CA . LEU A 1 291 ? -5.347 4.493 -1.738 1.00 94.19 291 LEU A CA 1
ATOM 2196 C C . LEU A 1 291 ? -6.705 4.042 -2.291 1.00 94.19 291 LEU A C 1
ATOM 2198 O O . LEU A 1 291 ? -7.469 4.869 -2.782 1.00 94.19 291 LEU A O 1
ATOM 2202 N N . GLY A 1 292 ? -7.045 2.757 -2.148 1.00 94.94 292 GLY A N 1
ATOM 2203 C CA . GLY A 1 292 ? -8.345 2.229 -2.562 1.00 94.94 292 GLY A CA 1
ATOM 2204 C C . GLY A 1 292 ? -9.521 2.908 -1.854 1.00 94.94 292 GLY A C 1
ATOM 2205 O O . GLY A 1 292 ? -10.520 3.216 -2.500 1.00 94.94 292 GLY A O 1
ATOM 2206 N N . LEU A 1 293 ? -9.404 3.200 -0.552 1.00 96.25 293 LEU A N 1
ATOM 2207 C CA . LEU A 1 293 ? -10.418 3.949 0.200 1.00 96.25 293 LEU A CA 1
ATOM 2208 C C . LEU A 1 293 ? -10.603 5.367 -0.345 1.00 96.25 293 LEU A C 1
ATOM 2210 O O . LEU A 1 293 ? -11.740 5.778 -0.568 1.00 96.25 293 LEU A O 1
ATOM 2214 N N . LEU A 1 294 ? -9.509 6.091 -0.598 1.00 95.25 294 LEU A N 1
ATOM 2215 C CA . LEU A 1 294 ? -9.564 7.458 -1.122 1.00 95.25 294 LEU A CA 1
ATOM 2216 C C . LEU A 1 294 ? -10.226 7.515 -2.508 1.00 95.25 294 LEU A C 1
ATOM 2218 O O . LEU A 1 294 ? -11.094 8.358 -2.737 1.00 95.25 294 LEU A O 1
ATOM 2222 N N . TYR A 1 295 ? -9.893 6.586 -3.410 1.00 93.69 295 TYR A N 1
ATOM 2223 C CA . TYR A 1 295 ? -10.607 6.458 -4.688 1.00 93.69 295 TYR A CA 1
ATOM 2224 C C . TYR A 1 295 ? -12.073 6.060 -4.487 1.00 93.69 295 TYR A C 1
ATOM 2226 O O . TYR A 1 295 ? -12.953 6.601 -5.151 1.00 93.69 295 TYR A O 1
ATOM 2234 N N . GLY A 1 296 ? -12.350 5.144 -3.556 1.00 94.81 296 GLY A N 1
ATOM 2235 C CA . GLY A 1 296 ? -13.695 4.639 -3.284 1.00 94.81 296 GLY A CA 1
ATOM 2236 C C . GLY A 1 296 ? -14.665 5.712 -2.787 1.00 94.81 296 GLY A C 1
ATOM 2237 O O . GLY A 1 296 ? -15.837 5.679 -3.150 1.00 94.81 296 GLY A O 1
ATOM 2238 N N . ILE A 1 297 ? -14.182 6.687 -2.010 1.00 95.00 297 ILE A N 1
ATOM 2239 C CA . ILE A 1 297 ? -14.987 7.834 -1.554 1.00 95.00 297 ILE A CA 1
ATOM 2240 C C . ILE A 1 297 ? -15.042 8.984 -2.571 1.00 95.00 297 ILE A C 1
ATOM 2242 O O . ILE A 1 297 ? -15.643 10.016 -2.285 1.00 95.00 297 ILE A O 1
ATOM 2246 N N . GLY A 1 298 ? -14.410 8.834 -3.740 1.00 91.44 298 GLY A N 1
ATOM 2247 C CA . GLY A 1 298 ? -14.380 9.869 -4.771 1.00 91.44 298 GLY A CA 1
ATOM 2248 C C . GLY A 1 298 ? -13.559 11.094 -4.373 1.00 91.44 298 GLY A C 1
ATOM 2249 O O . GLY A 1 298 ? -13.953 12.218 -4.677 1.00 91.44 298 GLY A O 1
ATOM 2250 N N . ALA A 1 299 ? -12.439 10.904 -3.669 1.00 86.50 299 ALA A N 1
ATOM 2251 C CA . ALA A 1 299 ? -11.555 11.996 -3.277 1.00 86.50 299 ALA A CA 1
ATOM 2252 C C . ALA A 1 299 ? -10.982 12.717 -4.519 1.00 86.50 299 ALA A C 1
ATOM 2254 O O . ALA A 1 299 ? -9.974 12.301 -5.089 1.00 86.50 299 ALA A O 1
ATOM 2255 N N . ALA A 1 300 ? -11.642 13.806 -4.930 1.00 59.91 300 ALA A N 1
ATOM 2256 C CA . ALA A 1 300 ? -11.425 14.496 -6.207 1.00 59.91 300 ALA A CA 1
ATOM 2257 C C . ALA A 1 300 ? -9.997 15.039 -6.411 1.00 59.91 300 ALA A C 1
ATOM 2259 O O . ALA A 1 300 ? -9.545 15.186 -7.545 1.00 59.91 300 ALA A O 1
ATOM 2260 N N . PHE A 1 301 ? -9.239 15.260 -5.333 1.00 66.38 301 PHE A N 1
ATOM 2261 C CA . PHE A 1 301 ? -7.832 15.669 -5.422 1.00 66.38 301 PHE A CA 1
ATOM 2262 C C . PHE A 1 301 ? -6.918 14.583 -6.020 1.00 66.38 301 PHE A C 1
ATOM 2264 O O . PHE A 1 301 ? -5.785 14.870 -6.392 1.00 66.38 301 PHE A O 1
ATOM 2271 N N . LEU A 1 302 ? -7.387 13.333 -6.122 1.00 62.41 302 LEU A N 1
ATOM 2272 C CA . LEU A 1 302 ? -6.686 12.254 -6.828 1.00 62.41 302 LEU A CA 1
ATOM 2273 C C . LEU A 1 302 ? -6.988 12.216 -8.334 1.00 62.41 302 LEU A C 1
ATOM 2275 O O . LEU A 1 302 ? -6.307 11.496 -9.071 1.00 62.41 302 LEU A O 1
ATOM 2279 N N . SER A 1 303 ? -8.021 12.941 -8.777 1.00 57.03 303 SER A N 1
ATOM 2280 C CA . SER A 1 303 ? -8.526 12.948 -10.155 1.00 57.03 303 SER A CA 1
ATOM 2281 C C . SER A 1 303 ? -8.199 14.215 -10.937 1.00 57.03 303 SER A C 1
ATOM 2283 O O . SER A 1 303 ? -8.586 14.298 -12.097 1.00 57.03 303 SER A O 1
ATOM 2285 N N . GLU A 1 304 ? -7.493 15.183 -10.347 1.00 58.38 304 GLU A N 1
ATOM 2286 C CA . GLU A 1 304 ? -6.939 16.291 -11.125 1.00 58.38 304 GLU A CA 1
ATOM 2287 C C . GLU A 1 304 ? -5.852 15.722 -12.045 1.00 58.38 304 GLU A C 1
ATOM 2289 O O . GLU A 1 304 ? -4.689 15.533 -11.676 1.00 58.38 304 GLU A O 1
ATOM 2294 N N . GLU A 1 305 ? -6.269 15.351 -13.255 1.00 57.88 305 GLU A N 1
ATOM 2295 C CA . GLU A 1 305 ? -5.362 15.227 -14.376 1.00 57.88 305 GLU A CA 1
ATOM 2296 C C . GLU A 1 305 ? -4.674 16.586 -14.499 1.00 57.88 305 GLU A C 1
ATOM 2298 O O . GLU A 1 305 ? -5.331 17.616 -14.642 1.00 57.88 305 GLU A O 1
ATOM 2303 N N . GLU A 1 306 ? -3.344 16.612 -14.396 1.00 53.34 306 GLU A N 1
ATOM 2304 C CA . GLU A 1 306 ? -2.578 17.740 -14.911 1.00 53.34 306 GLU A CA 1
ATOM 2305 C C . GLU A 1 306 ? -2.840 17.794 -16.428 1.00 53.34 306 GLU A C 1
ATOM 2307 O O . GLU A 1 306 ? -2.033 17.334 -17.231 1.00 53.34 306 GLU A O 1
ATOM 2312 N N . GLU A 1 307 ? -3.973 18.367 -16.841 1.00 49.47 307 GLU A N 1
ATOM 2313 C CA . GLU A 1 307 ? -4.283 18.713 -18.233 1.00 49.47 307 GLU A CA 1
ATOM 2314 C C . GLU A 1 307 ? -3.270 19.738 -18.798 1.00 49.47 307 GLU A C 1
ATOM 2316 O O . GLU A 1 307 ? -3.297 20.080 -19.975 1.00 49.47 307 GLU A O 1
ATOM 2321 N N . GLY A 1 308 ? -2.314 20.218 -17.996 1.00 50.00 308 GLY A N 1
ATOM 2322 C CA . GLY A 1 308 ? -1.357 21.268 -18.349 1.00 50.00 308 GLY A CA 1
ATOM 2323 C C . GLY A 1 308 ? -0.016 20.813 -18.942 1.00 50.00 308 GLY A C 1
ATOM 2324 O O . GLY A 1 308 ? 0.976 21.507 -18.734 1.00 50.00 308 GLY A O 1
ATOM 2325 N N . GLY A 1 309 ? 0.070 19.665 -19.626 1.00 49.31 309 GLY A N 1
ATOM 2326 C CA . GLY A 1 309 ? 1.367 19.066 -19.988 1.00 49.31 309 GLY A CA 1
ATOM 2327 C C . GLY A 1 309 ? 1.727 18.911 -21.470 1.00 49.31 309 GLY A C 1
ATOM 2328 O O . GLY A 1 309 ? 2.875 18.574 -21.761 1.00 49.31 309 GLY A O 1
ATOM 2329 N N . GLY A 1 310 ? 0.812 19.113 -22.424 1.00 49.47 310 GLY A N 1
ATOM 2330 C CA . GLY A 1 310 ? 1.124 18.775 -23.817 1.00 49.47 310 GLY A CA 1
ATOM 2331 C C . GLY A 1 310 ? 0.209 19.395 -24.862 1.00 49.47 310 GLY A C 1
ATOM 2332 O O . GLY A 1 310 ? -0.837 18.841 -25.167 1.00 49.47 310 GLY A O 1
ATOM 2333 N N . GLY A 1 311 ? 0.663 20.486 -25.485 1.00 46.56 311 GLY A N 1
ATOM 2334 C CA . GLY A 1 311 ? 0.109 20.958 -26.758 1.00 46.56 311 GLY A CA 1
ATOM 2335 C C . GLY A 1 311 ? 0.021 22.474 -26.876 1.00 46.56 311 GLY A C 1
ATOM 2336 O O . GLY A 1 311 ? -1.056 23.040 -26.765 1.00 46.56 311 GLY A O 1
ATOM 2337 N N . GLY A 1 312 ? 1.149 23.139 -27.133 1.00 38.22 312 GLY A N 1
ATOM 2338 C CA . GLY A 1 312 ? 1.175 24.590 -27.329 1.00 38.22 312 GLY A CA 1
ATOM 2339 C C . GLY A 1 312 ? 2.450 25.095 -27.991 1.00 38.22 312 GLY A C 1
ATOM 2340 O O . GLY A 1 312 ? 3.043 26.064 -27.533 1.00 38.22 312 GLY A O 1
ATOM 2341 N N . GLY A 1 313 ? 2.902 24.430 -29.057 1.00 46.16 313 GLY A N 1
ATOM 2342 C CA . GLY A 1 313 ? 3.815 25.055 -30.009 1.00 46.16 313 GLY A CA 1
ATOM 2343 C C . GLY A 1 313 ? 3.074 26.176 -30.737 1.00 46.16 313 GLY A C 1
ATOM 2344 O O . GLY A 1 313 ? 2.340 25.915 -31.682 1.00 46.16 313 GLY A O 1
ATOM 2345 N N . GLY A 1 314 ? 3.238 27.412 -30.276 1.00 42.31 314 GLY A N 1
ATOM 2346 C CA . GLY A 1 314 ? 2.665 28.600 -30.899 1.00 42.31 314 GLY A CA 1
ATOM 2347 C C . GLY A 1 314 ? 3.329 29.845 -30.330 1.00 42.31 314 GLY A C 1
ATOM 2348 O O . GLY A 1 314 ? 3.072 30.222 -29.192 1.00 42.31 314 GLY A O 1
ATOM 2349 N N . GLY A 1 315 ? 4.234 30.441 -31.105 1.00 46.34 315 GLY A N 1
ATOM 2350 C CA . GLY A 1 315 ? 4.947 31.657 -30.732 1.00 46.34 315 GLY A CA 1
ATOM 2351 C C . GLY A 1 315 ? 3.988 32.813 -30.454 1.00 46.34 315 GLY A C 1
ATOM 2352 O O . GLY A 1 315 ? 3.133 33.135 -31.273 1.00 46.34 315 GLY A O 1
ATOM 2353 N N . GLY A 1 316 ? 4.164 33.450 -29.302 1.00 38.50 316 GLY A N 1
ATOM 2354 C CA . GLY A 1 316 ? 3.426 34.640 -28.912 1.00 38.50 316 GLY A CA 1
ATOM 2355 C C . GLY A 1 316 ? 4.146 35.333 -27.768 1.00 38.50 316 GLY A C 1
ATOM 2356 O O . GLY A 1 316 ? 4.040 34.936 -26.614 1.00 38.50 316 GLY A O 1
ATOM 2357 N N . THR A 1 317 ? 4.920 36.360 -28.097 1.00 53.53 317 THR A N 1
ATOM 2358 C CA . THR A 1 317 ? 5.453 37.319 -27.133 1.00 53.53 317 THR A CA 1
ATOM 2359 C C . THR A 1 317 ? 4.300 38.143 -26.564 1.00 53.53 317 THR A C 1
ATOM 2361 O O . THR A 1 317 ? 3.713 38.908 -27.318 1.00 53.53 317 THR A O 1
ATOM 2364 N N . HIS A 1 318 ? 3.981 38.009 -25.276 1.00 42.19 318 HIS A N 1
ATOM 2365 C CA . HIS A 1 318 ? 3.542 39.096 -24.386 1.00 42.19 318 HIS A CA 1
ATOM 2366 C C . HIS A 1 318 ? 3.370 38.577 -22.951 1.00 42.19 318 HIS A C 1
ATOM 2368 O O . HIS A 1 318 ? 3.061 37.411 -22.731 1.00 42.19 318 HIS A O 1
ATOM 2374 N N . GLY A 1 319 ? 3.672 39.445 -21.983 1.00 42.47 319 GLY A N 1
ATOM 2375 C CA . GLY A 1 319 ? 3.788 39.103 -20.569 1.00 42.47 319 GLY A CA 1
ATOM 2376 C C . GLY A 1 319 ? 2.483 39.146 -19.780 1.00 42.47 319 GLY A C 1
ATOM 2377 O O . GLY A 1 319 ? 1.399 39.301 -20.329 1.00 42.47 319 GLY A O 1
ATOM 2378 N N . GLY A 1 320 ? 2.631 39.056 -18.460 1.00 37.75 320 GLY A N 1
ATOM 2379 C CA . GLY A 1 320 ? 1.531 39.135 -17.501 1.00 37.75 320 GLY A CA 1
ATOM 2380 C C . GLY A 1 320 ? 1.617 38.001 -16.493 1.00 37.75 320 GLY A C 1
ATOM 2381 O O . GLY A 1 320 ? 1.602 36.837 -16.872 1.00 37.75 320 GLY A O 1
ATOM 2382 N N . GLY A 1 321 ? 1.776 38.355 -15.219 1.00 44.66 321 GLY A N 1
ATOM 2383 C CA . GLY A 1 321 ? 1.953 37.412 -14.121 1.00 44.66 321 GLY A CA 1
ATOM 2384 C C . GLY A 1 321 ? 0.715 36.581 -13.789 1.00 44.66 321 GLY A C 1
ATOM 2385 O O . GLY A 1 321 ? -0.385 36.817 -14.276 1.00 44.66 321 GLY A O 1
ATOM 2386 N N . GLY A 1 322 ? 0.913 35.623 -12.892 1.00 34.81 322 GLY A N 1
ATOM 2387 C CA . GLY A 1 322 ? -0.149 34.796 -12.332 1.00 34.81 322 GLY A CA 1
ATOM 2388 C C . GLY A 1 322 ? 0.460 33.676 -11.506 1.00 34.81 322 GLY A C 1
ATOM 2389 O O . GLY A 1 322 ? 1.415 33.044 -11.944 1.00 34.81 322 GLY A O 1
ATOM 2390 N N . GLY A 1 323 ? -0.027 33.508 -10.278 1.00 44.25 323 GLY A N 1
ATOM 2391 C CA . GLY A 1 323 ? 0.591 32.697 -9.234 1.00 44.25 323 GLY A CA 1
ATOM 2392 C C . GLY A 1 323 ? 0.756 31.225 -9.607 1.00 44.25 323 GLY A C 1
ATOM 2393 O O . GLY A 1 323 ? -0.162 30.580 -10.104 1.00 44.25 323 GLY A O 1
ATOM 2394 N N . GLY A 1 324 ? 1.944 30.694 -9.319 1.00 32.88 324 GLY A N 1
ATOM 2395 C CA . GLY A 1 324 ? 2.235 29.274 -9.439 1.00 32.88 324 GLY A CA 1
ATOM 2396 C C . GLY A 1 324 ? 1.665 28.513 -8.249 1.00 32.88 324 GLY A C 1
ATOM 2397 O O . GLY A 1 324 ? 2.224 28.568 -7.154 1.00 32.88 324 GLY A O 1
ATOM 2398 N N . GLY A 1 325 ? 0.564 27.801 -8.488 1.00 34.38 325 GLY A N 1
ATOM 2399 C CA . GLY A 1 325 ? 0.061 26.754 -7.610 1.00 34.38 325 GLY A CA 1
ATOM 2400 C C . GLY A 1 325 ? 1.131 25.684 -7.385 1.00 34.38 325 GLY A C 1
ATOM 2401 O O . GLY A 1 325 ? 1.774 25.205 -8.321 1.00 34.38 325 GLY A O 1
ATOM 2402 N N . GLY A 1 326 ? 1.350 25.348 -6.116 1.00 32.44 326 GLY A N 1
ATOM 2403 C CA . GLY A 1 326 ? 2.262 24.297 -5.689 1.00 32.44 326 GLY A CA 1
ATOM 2404 C C . GLY A 1 326 ? 1.691 22.920 -6.003 1.00 32.44 326 GLY A C 1
ATOM 2405 O O . GLY A 1 326 ? 1.085 22.296 -5.141 1.00 32.44 326 GLY A O 1
ATOM 2406 N N . GLY A 1 327 ? 1.906 22.445 -7.230 1.00 36.31 327 GLY A N 1
ATOM 2407 C CA . GLY A 1 327 ? 1.766 21.032 -7.568 1.00 36.31 327 GLY A CA 1
ATOM 2408 C C . GLY A 1 327 ? 2.808 20.201 -6.815 1.00 36.31 327 GLY A C 1
ATOM 2409 O O . GLY A 1 327 ? 3.945 20.645 -6.637 1.00 36.31 327 GLY A O 1
ATOM 2410 N N . TRP A 1 328 ? 2.384 19.026 -6.351 1.00 40.62 328 TRP A N 1
ATOM 2411 C CA . TRP A 1 328 ? 3.113 17.982 -5.624 1.00 40.62 328 TRP A CA 1
ATOM 2412 C C . TRP A 1 328 ? 4.616 17.913 -5.954 1.00 40.62 328 TRP A C 1
ATOM 2414 O O . TRP A 1 328 ? 5.058 17.153 -6.814 1.00 40.62 328 TRP A O 1
ATOM 2424 N N . LYS A 1 329 ? 5.418 18.728 -5.258 1.00 33.41 329 LYS A N 1
ATOM 2425 C CA . LYS A 1 329 ? 6.886 18.739 -5.368 1.00 33.41 329 LYS A CA 1
ATOM 2426 C C . LYS A 1 329 ? 7.590 17.932 -4.282 1.00 33.41 329 LYS A C 1
ATOM 2428 O O . LYS A 1 329 ? 8.792 17.742 -4.398 1.00 33.41 329 LYS A O 1
ATOM 2433 N N . ASN A 1 330 ? 6.869 17.437 -3.279 1.00 30.75 330 ASN A N 1
ATOM 2434 C CA . ASN A 1 330 ? 7.463 16.747 -2.137 1.00 30.75 330 ASN A CA 1
ATOM 2435 C C . ASN A 1 330 ? 6.728 15.432 -1.850 1.00 30.75 330 ASN A C 1
ATOM 2437 O O . ASN A 1 330 ? 5.945 15.357 -0.910 1.00 30.75 330 ASN A O 1
ATOM 2441 N N . PHE A 1 331 ? 6.984 14.430 -2.685 1.00 37.84 331 PHE A N 1
ATOM 2442 C CA . PHE A 1 331 ? 7.072 13.022 -2.298 1.00 37.84 331 PHE A CA 1
ATOM 2443 C C . PHE A 1 331 ? 8.206 12.393 -3.107 1.00 37.84 331 PHE A C 1
ATOM 2445 O O . PHE A 1 331 ? 8.317 12.729 -4.311 1.00 37.84 331 PHE A O 1
#

Secondary structure (DSSP, 8-state):
----------------------HHHHHHHHHHHEEEEEEE-S-HHHHHHHHHHHHHHTT--S----TT-----TTSS---TT-------SS-SSPPP---EEEPPGGG-SS-HHHH-HHHHHHHHHHHHTSHHHHHHHHTTHHHHHHHHHH-GGGS--SS---SS--TTSS-HHHHHHHHHHHHHTT--TTTTSHHHHHHHTT-SS----TTSHHHHHHHHHHHHHHHHHHHHHHHHHHHHHHHTSHHHHHHHHHHHHHHHHHHHHHHHT--SSSPPEEEEEEE--HHHHHHHHHHTT-GGG------SS-----------------S---

Foldseek 3Di:
DDDDDDDDDDDPPPPPPDPDDPLQVQLVVQVQFEPEAEEEEQDPVLLVVSVVVCCVNNVNPDQPCDPVNDDDPPPPDDPDQPDFPDPPDPDDPDDRDDYGYGYDDQCPDLLDLCSNCVPLLLVLLQVLCPDPVNLVVQLVCLVVLVVCCQFAVVQAPPDPPPDSHDTN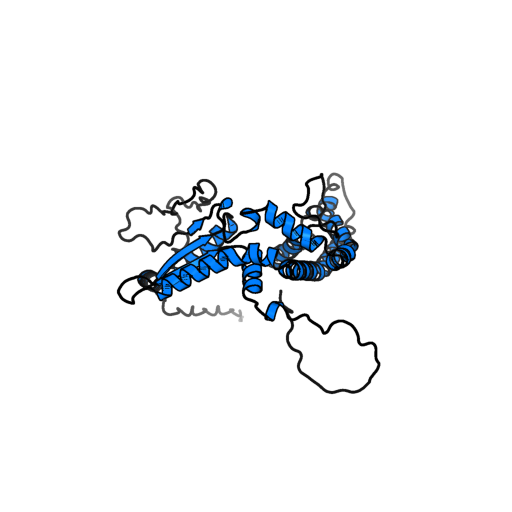SRGDLVVLQCLLVVCVVVVHQSSPPTPLVVVPPVPPPDDDDDPDDSVVVSVVSSVSSVVSNVVSVVVVLVSLVSSLVRPSSLCSQAVSVVVVVVVLVVVQVPDDPPSDRRYDYHYRHDPSNVSSNCSVVVVVVSVPDCPPDDDDPDDDDDDDDDDDDDDPPDD

Sequence (331 aa):
GGGGGGGWGGGGGREMYHPLYDERAAAEELLRHWDVRACSTNYLRTVKSAQCFLDGLIGGVGPTEDASGRYWDGLARDAAPGRRAHFDDDGGENPPPTAAIHVRDRAGDTLNAFDRDPELMRRLIAEVVSQEDFERIDAARAPLAARLANVLPGLAKRGGGRSTFPSPSGINWIHAADHFVCRSAHSVPFSRYSAVEDAGDTEAGGGGGGGGKSSNAQSGVEEFLRAASRPTLSHLAWRFRRWYSNPALLAAVSAPPLREIERDMRCAFGMDSTGTKRPFRIYSCHDVTLLGLLYGIGAAFLSEEEEGGGGGGGGGTHGGGGGGGGGWKNF

Radius of gyration: 27.31 Å; chains: 1; bounding box: 81×58×73 Å

Organism: NCBI:txid265563